Protein AF-A2EI22-F1 (afdb_monomer)

Sequence (180 aa):
MNTSYHYEIKYCPAYNIQDPEETGIINFTTASNTSSTEDGGICNFGNFNFTKCNYLNNEYTGSDNAMILCYSFCTYSNCSFIGNKVNHLFYEKPKAIDNCYFKNNNVTVRTVHHGYSGIFESGDSLDSFISHYTTDKCSATYFYKKKVSEKKLKMKDVKNIVHNVFKTSFVVSVNISSSK

Organism: Trichomonas vaginalis (strain ATCC PRA-98 / G3) (NCBI:txid412133)

Nearest PDB structures (foldseek):
  4z03-assembly1_A  TM=4.187E-01  e=4.223E+00  Caldicellulosiruptor bescii DSM 6725
  4yza-assembly2_B  TM=2.144E-01  e=1.207E+00  Caldicellulosiruptor bescii DSM 6725
  1kq5-assembly1_A  TM=1.922E-01  e=7.114E+00  Saccharomyces cerevisiae

pLDDT: mean 76.79, std 18.52, range [36.72, 96.06]

Radius of gyration: 19.59 Å; Cα contacts (8 Å, |Δi|>4): 389; chains: 1; bounding box: 35×42×60 Å

Structure (mmCIF, N/CA/C/O backbone):
data_AF-A2EI22-F1
#
_entry.id   AF-A2EI22-F1
#
loop_
_atom_site.group_PDB
_atom_site.id
_atom_site.type_symbol
_atom_site.label_atom_id
_atom_site.label_alt_id
_atom_site.label_comp_id
_atom_site.label_asym_id
_atom_site.label_entity_id
_atom_site.label_seq_id
_atom_site.pdbx_PDB_ins_code
_atom_site.Cartn_x
_atom_site.Cartn_y
_atom_site.Cartn_z
_atom_site.occupancy
_atom_site.B_iso_or_equiv
_atom_site.auth_seq_id
_atom_site.auth_comp_id
_atom_site.auth_asym_id
_atom_site.auth_atom_id
_atom_site.pdbx_PDB_model_num
ATOM 1 N N . MET A 1 1 ? -1.349 -3.431 10.035 1.00 65.94 1 MET A N 1
ATOM 2 C CA . MET A 1 1 ? -0.151 -2.630 10.335 1.00 65.94 1 MET A CA 1
ATOM 3 C C . MET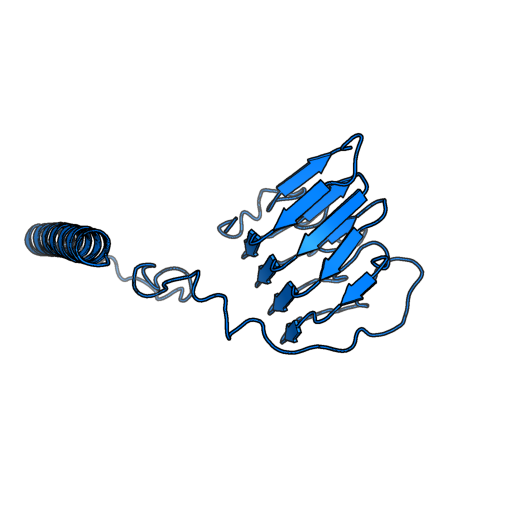 A 1 1 ? -0.522 -1.156 10.411 1.00 65.94 1 MET A C 1
ATOM 5 O O . MET A 1 1 ? -0.747 -0.512 9.397 1.00 65.94 1 MET A O 1
ATOM 9 N N . ASN A 1 2 ? -0.661 -0.650 11.637 1.00 64.44 2 ASN A N 1
ATOM 10 C CA . ASN A 1 2 ? -0.767 0.782 11.901 1.00 64.44 2 ASN A CA 1
ATOM 11 C C . ASN A 1 2 ? 0.621 1.254 12.327 1.00 64.44 2 ASN A C 1
ATOM 13 O O . ASN A 1 2 ? 1.121 0.802 13.356 1.00 64.44 2 ASN A O 1
ATOM 17 N N . THR A 1 3 ? 1.248 2.091 11.514 1.00 60.50 3 THR A N 1
ATOM 18 C CA . THR A 1 3 ? 2.563 2.666 11.801 1.00 60.50 3 THR A CA 1
ATOM 19 C C . THR A 1 3 ? 2.311 4.069 12.325 1.00 60.50 3 THR A C 1
ATOM 21 O O . THR A 1 3 ? 1.534 4.790 11.723 1.00 60.50 3 THR A O 1
ATOM 24 N N . SER A 1 4 ? 2.878 4.497 13.444 1.00 70.38 4 SER A N 1
ATOM 25 C CA . SER A 1 4 ? 2.570 5.825 13.992 1.00 70.38 4 SER A CA 1
ATOM 26 C C . SER A 1 4 ? 3.328 6.936 13.246 1.00 70.38 4 SER A C 1
ATOM 28 O O . SER A 1 4 ? 4.160 7.571 13.869 1.00 70.38 4 SER A O 1
ATOM 30 N N . TYR A 1 5 ? 3.105 7.165 11.942 1.00 76.19 5 TYR A N 1
ATOM 31 C CA . TYR A 1 5 ? 3.862 8.110 11.091 1.00 76.19 5 TYR A CA 1
ATOM 32 C C . TYR A 1 5 ? 5.346 8.237 11.479 1.00 76.19 5 TYR A C 1
ATOM 34 O O . TYR A 1 5 ? 5.790 9.272 11.983 1.00 76.19 5 TYR A O 1
ATOM 42 N N . HIS A 1 6 ? 6.110 7.165 11.294 1.00 77.81 6 HIS A N 1
ATOM 43 C CA . HIS A 1 6 ? 7.545 7.161 11.575 1.00 77.81 6 HIS A CA 1
ATOM 44 C C . HIS A 1 6 ? 8.288 7.842 10.417 1.00 77.81 6 HIS A C 1
ATOM 46 O O . HIS A 1 6 ? 8.758 7.172 9.502 1.00 77.81 6 HIS A O 1
ATOM 52 N N . TYR A 1 7 ? 8.362 9.176 10.434 1.00 83.00 7 TYR A N 1
ATOM 53 C CA . TYR A 1 7 ? 8.980 9.975 9.362 1.00 83.00 7 TYR A CA 1
ATOM 54 C C . TYR A 1 7 ? 10.478 9.697 9.170 1.00 83.00 7 TYR A C 1
ATOM 56 O O . TYR A 1 7 ? 11.048 10.058 8.145 1.00 83.00 7 TYR A O 1
ATOM 64 N N . GLU A 1 8 ? 11.122 9.066 10.148 1.00 85.25 8 GLU A N 1
ATOM 65 C CA . GLU A 1 8 ? 12.495 8.585 10.065 1.00 85.25 8 GLU A CA 1
ATOM 66 C C . GLU A 1 8 ? 12.657 7.336 9.181 1.00 85.25 8 GLU A C 1
ATOM 68 O O . GLU A 1 8 ? 13.757 7.086 8.684 1.00 85.25 8 GLU A O 1
ATOM 73 N N . ILE A 1 9 ? 11.589 6.556 8.961 1.00 84.75 9 ILE A N 1
ATOM 74 C CA . ILE A 1 9 ? 11.631 5.369 8.102 1.00 84.75 9 ILE A CA 1
ATOM 75 C C . ILE A 1 9 ? 11.416 5.800 6.657 1.00 84.75 9 ILE A C 1
ATOM 77 O O . ILE A 1 9 ? 10.331 6.200 6.244 1.00 84.75 9 ILE A O 1
ATOM 81 N N . LYS A 1 10 ? 12.477 5.684 5.866 1.00 90.50 10 LYS A N 1
ATOM 82 C CA . LYS A 1 10 ? 12.480 6.184 4.492 1.00 90.50 10 LYS A CA 1
ATOM 83 C C . LYS A 1 10 ? 11.953 5.201 3.450 1.00 90.50 10 LYS A C 1
ATOM 85 O O . LYS A 1 10 ? 11.528 5.650 2.387 1.00 90.50 10 LYS A O 1
ATOM 90 N N . TYR A 1 11 ? 11.979 3.902 3.759 1.00 89.94 11 TYR A N 1
ATOM 91 C CA . TYR A 1 11 ? 11.664 2.822 2.824 1.00 89.94 11 TYR A CA 1
ATOM 92 C C . TYR A 1 11 ? 10.595 1.892 3.397 1.00 89.94 11 TYR A C 1
ATOM 94 O O . TYR A 1 11 ? 10.771 1.361 4.494 1.00 89.94 11 TYR A O 1
ATOM 102 N N . CYS A 1 12 ? 9.510 1.681 2.648 1.00 90.69 12 CYS A N 1
ATOM 103 C CA . CYS A 1 12 ? 8.486 0.662 2.906 1.00 90.69 12 CYS A CA 1
ATOM 104 C C . CYS A 1 12 ? 8.013 0.575 4.382 1.00 90.69 12 CYS A C 1
ATOM 106 O O . CYS A 1 12 ? 7.940 -0.528 4.932 1.00 90.69 12 CYS A O 1
ATOM 108 N N . PRO A 1 13 ? 7.702 1.703 5.059 1.00 90.25 13 PRO A N 1
ATOM 109 C CA . PRO A 1 13 ? 7.388 1.754 6.492 1.00 90.25 13 PRO A CA 1
ATOM 110 C C . PRO A 1 13 ? 6.226 0.857 6.929 1.00 90.25 13 PRO A C 1
ATOM 112 O O . PRO A 1 13 ? 6.184 0.469 8.094 1.00 90.25 13 PRO A O 1
ATOM 115 N N . ALA A 1 14 ? 5.277 0.539 6.041 1.00 90.56 14 ALA A N 1
ATOM 116 C CA . ALA A 1 14 ? 4.188 -0.380 6.355 1.00 90.56 14 ALA A CA 1
ATOM 117 C C . ALA A 1 14 ? 4.677 -1.828 6.349 1.00 90.56 14 ALA A C 1
ATOM 119 O O . ALA A 1 14 ? 4.539 -2.529 7.348 1.00 90.56 14 ALA A O 1
ATOM 120 N N . TYR A 1 15 ? 5.188 -2.270 5.198 1.00 90.44 15 TYR A N 1
ATOM 121 C CA . TYR A 1 15 ? 5.753 -3.592 4.974 1.00 90.44 15 TYR A CA 1
ATOM 122 C C . TYR A 1 15 ? 6.492 -3.661 3.639 1.00 90.44 15 TYR A C 1
ATOM 124 O O . TYR A 1 15 ? 6.196 -2.922 2.695 1.00 90.44 15 TYR A O 1
ATOM 132 N N . ASN A 1 16 ? 7.405 -4.626 3.572 1.00 91.12 16 ASN A N 1
ATOM 133 C CA . ASN A 1 16 ? 8.085 -5.063 2.366 1.00 91.12 16 ASN A CA 1
ATOM 134 C C . ASN A 1 16 ? 7.963 -6.590 2.266 1.00 91.12 16 ASN A C 1
ATOM 136 O O . ASN A 1 16 ? 8.286 -7.286 3.231 1.00 91.12 16 ASN A O 1
ATOM 140 N N . ILE A 1 17 ? 7.483 -7.100 1.132 1.00 88.69 17 ILE A N 1
ATOM 141 C CA . ILE A 1 17 ? 7.456 -8.536 0.838 1.00 88.69 17 ILE A CA 1
ATOM 142 C C . ILE A 1 17 ? 8.251 -8.763 -0.443 1.00 88.69 17 ILE A C 1
ATOM 144 O O . ILE A 1 17 ? 7.936 -8.177 -1.481 1.00 88.69 17 ILE A O 1
ATOM 148 N N . GLN A 1 18 ? 9.277 -9.607 -0.344 1.00 85.38 18 GLN A N 1
ATOM 149 C CA . GLN A 1 18 ? 10.211 -9.885 -1.429 1.00 85.38 18 GLN A CA 1
ATOM 150 C C . GLN A 1 18 ? 10.029 -11.295 -1.994 1.00 85.38 18 GLN A C 1
ATOM 152 O O . GLN A 1 18 ? 10.037 -12.269 -1.245 1.00 85.38 18 GLN A O 1
ATOM 157 N N . ASP A 1 19 ? 9.874 -11.346 -3.315 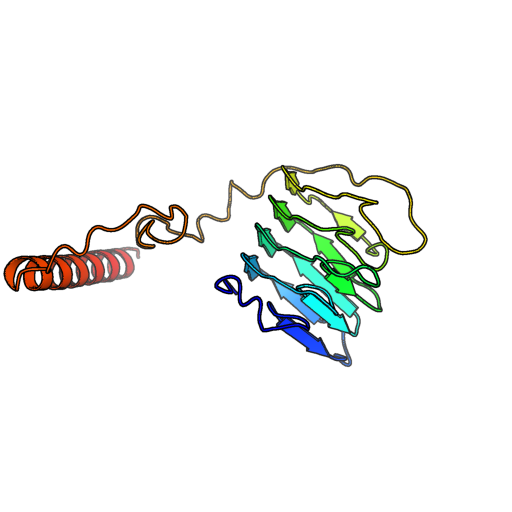1.00 82.50 19 ASP A N 1
ATOM 158 C CA . ASP A 1 19 ? 10.063 -12.465 -4.239 1.00 82.50 19 ASP A CA 1
ATOM 159 C C . ASP A 1 19 ? 9.507 -13.825 -3.786 1.00 82.50 19 ASP A C 1
ATOM 161 O O . ASP A 1 19 ? 10.264 -14.785 -3.621 1.00 82.50 19 ASP A O 1
ATOM 165 N N . PRO A 1 20 ? 8.178 -13.967 -3.605 1.00 82.81 20 PRO A N 1
ATOM 166 C CA . PRO A 1 20 ? 7.596 -15.289 -3.449 1.00 82.81 20 PRO A CA 1
ATOM 167 C C . PRO A 1 20 ? 7.779 -16.096 -4.747 1.00 82.81 20 PRO A C 1
ATOM 169 O O . PRO A 1 20 ? 7.552 -15.586 -5.845 1.00 82.81 20 PRO A O 1
ATOM 172 N N . GLU A 1 21 ? 8.152 -17.374 -4.623 1.00 86.44 21 GLU A N 1
ATOM 173 C CA . GLU A 1 21 ? 8.243 -18.298 -5.770 1.00 86.44 21 GLU A CA 1
ATOM 174 C C . GLU A 1 21 ? 6.873 -18.515 -6.442 1.00 86.44 21 GLU A C 1
ATOM 176 O O . GLU A 1 21 ? 6.781 -18.759 -7.645 1.00 86.44 21 GLU A O 1
ATOM 181 N N . GLU A 1 22 ? 5.797 -18.378 -5.663 1.00 88.44 22 GLU A N 1
ATOM 182 C CA . GLU A 1 22 ? 4.407 -18.504 -6.097 1.00 88.44 22 GLU A CA 1
ATOM 183 C C . GLU A 1 22 ? 3.635 -17.181 -5.943 1.00 88.44 22 GLU A C 1
ATOM 185 O O . GLU A 1 22 ? 4.151 -16.169 -5.475 1.00 88.44 22 GLU A O 1
ATOM 190 N N . THR A 1 23 ? 2.357 -17.164 -6.336 1.00 90.25 23 THR A N 1
ATOM 191 C CA . THR A 1 23 ? 1.511 -15.978 -6.125 1.00 90.25 23 THR A CA 1
ATOM 192 C C . THR A 1 23 ? 1.136 -15.846 -4.650 1.00 90.25 23 THR A C 1
ATOM 194 O O . THR A 1 23 ? 0.425 -16.690 -4.105 1.00 90.25 23 THR A O 1
ATOM 197 N N . GLY A 1 24 ? 1.554 -14.754 -4.013 1.00 89.12 24 GLY A N 1
ATOM 198 C CA . GLY A 1 24 ? 1.175 -14.440 -2.640 1.00 89.12 24 GLY A CA 1
ATOM 199 C C . GLY A 1 24 ? -0.275 -13.960 -2.535 1.00 89.12 24 GLY A C 1
ATOM 200 O O . GLY A 1 24 ? -0.780 -13.247 -3.404 1.00 89.12 24 GLY A O 1
ATOM 201 N N . ILE A 1 25 ? -0.954 -14.306 -1.441 1.00 89.94 25 ILE A N 1
ATOM 202 C CA . ILE A 1 25 ? -2.298 -13.802 -1.130 1.00 89.94 25 ILE A CA 1
ATOM 203 C C . ILE A 1 25 ? -2.227 -12.999 0.161 1.00 89.94 25 ILE A C 1
ATOM 205 O O . ILE A 1 25 ? -1.873 -13.532 1.212 1.00 89.94 25 ILE A O 1
ATOM 209 N N . ILE A 1 26 ? -2.615 -11.727 0.093 1.00 88.62 26 ILE A N 1
ATOM 210 C CA . ILE A 1 26 ? -2.744 -10.868 1.269 1.00 88.62 26 ILE A CA 1
ATOM 211 C C . ILE A 1 26 ? -4.218 -10.582 1.485 1.00 88.62 26 ILE A C 1
ATOM 213 O O . ILE A 1 26 ? -4.883 -9.993 0.634 1.00 88.62 26 ILE A O 1
ATOM 217 N N . ASN A 1 27 ? -4.727 -11.006 2.637 1.00 86.56 27 ASN A N 1
ATOM 218 C CA . ASN A 1 27 ? -6.131 -10.871 2.989 1.00 86.56 27 ASN A CA 1
ATOM 219 C C . ASN A 1 27 ? -6.289 -10.138 4.324 1.00 86.56 27 ASN A C 1
ATOM 221 O O . ASN A 1 27 ? -5.465 -10.310 5.224 1.00 86.56 27 ASN A O 1
ATOM 225 N N . PHE A 1 28 ? -7.346 -9.336 4.456 1.00 72.06 28 PHE A N 1
ATOM 226 C CA . PHE A 1 28 ? -7.736 -8.668 5.707 1.00 72.06 28 PHE A CA 1
ATOM 227 C C . PHE A 1 28 ? -6.618 -7.855 6.383 1.00 72.06 28 PHE A C 1
ATOM 229 O O . PHE A 1 28 ? -6.507 -7.812 7.610 1.00 72.06 28 PHE A O 1
ATOM 236 N N . THR A 1 29 ? -5.771 -7.192 5.594 1.00 76.94 29 THR A N 1
ATOM 237 C CA . THR A 1 29 ? -4.681 -6.363 6.120 1.00 76.94 29 THR A CA 1
ATOM 238 C C . THR A 1 29 ? -4.995 -4.882 5.973 1.00 76.94 29 THR A C 1
ATOM 240 O O . THR A 1 29 ? -5.402 -4.422 4.912 1.00 76.94 29 THR A O 1
ATOM 243 N N . THR A 1 30 ? -4.732 -4.104 7.020 1.00 85.56 30 THR A N 1
ATOM 244 C CA . THR A 1 30 ? -4.730 -2.639 6.931 1.00 85.56 30 THR A CA 1
ATOM 245 C C . THR A 1 30 ? -3.306 -2.104 6.976 1.00 85.56 30 THR A C 1
ATOM 247 O O . THR A 1 30 ? -2.562 -2.472 7.881 1.00 85.56 30 THR A O 1
ATOM 250 N N . ALA A 1 31 ? -2.936 -1.218 6.059 1.00 88.56 31 ALA A N 1
ATOM 251 C CA . ALA A 1 31 ? -1.757 -0.364 6.135 1.00 88.56 31 ALA A CA 1
ATOM 252 C C . ALA A 1 31 ? -2.216 1.077 6.367 1.00 88.56 31 ALA A C 1
ATOM 254 O O . ALA A 1 31 ? -2.938 1.642 5.539 1.00 88.56 31 ALA A O 1
ATOM 255 N N . SER A 1 32 ? -1.852 1.652 7.510 1.00 89.25 32 SER A N 1
ATOM 256 C CA . SER A 1 32 ? -2.321 2.986 7.870 1.00 89.25 32 SER A CA 1
ATOM 257 C C . SER A 1 32 ? -1.281 3.853 8.549 1.00 89.25 32 SER A C 1
ATOM 259 O O . SER A 1 32 ? -0.465 3.344 9.320 1.00 89.25 32 SER A O 1
ATOM 261 N N . ASN A 1 33 ? -1.439 5.166 8.363 1.00 87.50 33 ASN A N 1
ATOM 262 C CA . ASN A 1 33 ? -0.639 6.217 8.990 1.00 87.50 33 ASN A CA 1
ATOM 263 C C . ASN A 1 33 ? 0.866 6.076 8.699 1.00 87.50 33 ASN A C 1
ATOM 265 O O . ASN A 1 33 ? 1.710 6.351 9.547 1.00 87.50 33 ASN A O 1
ATOM 269 N N . THR A 1 34 ? 1.229 5.607 7.508 1.00 90.12 34 THR A N 1
ATOM 270 C CA . THR A 1 34 ? 2.639 5.475 7.124 1.00 90.12 34 THR A CA 1
ATOM 271 C C . THR A 1 34 ? 3.165 6.789 6.569 1.00 90.12 34 THR A C 1
ATOM 273 O O . THR A 1 34 ? 2.412 7.516 5.929 1.00 90.12 34 THR A O 1
ATOM 276 N N . SER A 1 35 ? 4.451 7.082 6.745 1.00 91.31 35 SER A N 1
ATOM 277 C CA . SER A 1 35 ? 5.134 8.196 6.078 1.00 91.31 35 SER A CA 1
ATOM 278 C C . SER A 1 35 ? 6.455 7.712 5.495 1.00 91.31 35 SER A C 1
ATOM 280 O O . SER A 1 35 ? 7.169 6.955 6.141 1.00 91.31 35 SER A O 1
ATOM 282 N N . SER A 1 36 ? 6.754 8.109 4.260 1.00 91.19 36 SER A N 1
ATOM 283 C CA . SER A 1 36 ? 7.975 7.703 3.555 1.00 91.19 36 SER A CA 1
ATOM 284 C C . SER A 1 36 ? 8.423 8.768 2.556 1.00 91.19 36 SER A C 1
ATOM 286 O O . SER A 1 36 ? 7.602 9.539 2.046 1.00 91.19 36 SER A O 1
ATOM 288 N N . THR A 1 37 ? 9.731 8.836 2.306 1.00 90.56 37 THR A N 1
ATOM 289 C CA . THR A 1 37 ? 10.348 9.900 1.497 1.00 90.56 37 THR A CA 1
ATOM 290 C C . THR A 1 37 ? 11.163 9.391 0.316 1.00 90.56 37 THR A C 1
ATOM 292 O O . THR A 1 37 ? 11.407 10.174 -0.594 1.00 90.56 37 THR A O 1
ATOM 295 N N . GLU A 1 38 ? 11.610 8.132 0.321 1.00 88.44 38 GLU A N 1
ATOM 296 C CA . GLU A 1 38 ? 12.454 7.579 -0.747 1.00 88.44 38 GLU A CA 1
ATOM 297 C C . GLU A 1 38 ? 11.676 6.507 -1.521 1.00 88.44 38 GLU A C 1
ATOM 299 O O . GLU A 1 38 ? 11.158 6.789 -2.609 1.00 88.44 38 GLU A O 1
ATOM 304 N N . ASP A 1 39 ? 11.453 5.342 -0.911 1.00 84.88 39 ASP A N 1
ATOM 305 C CA . ASP A 1 39 ? 10.492 4.363 -1.428 1.00 84.88 39 ASP A CA 1
ATOM 306 C C . ASP A 1 39 ? 9.095 4.629 -0.870 1.00 84.88 39 ASP A C 1
ATOM 308 O O . ASP A 1 39 ? 8.903 5.407 0.060 1.00 84.88 39 ASP A O 1
ATOM 312 N N . GLY A 1 40 ? 8.098 3.990 -1.464 1.00 86.81 40 GLY A N 1
ATOM 313 C CA . GLY A 1 40 ? 6.710 4.092 -1.044 1.00 86.81 40 GLY A CA 1
ATOM 314 C C . GLY A 1 40 ? 6.461 3.556 0.355 1.00 86.81 40 GLY A C 1
ATOM 315 O O . GLY A 1 40 ? 7.306 2.913 0.975 1.00 86.81 40 GLY A O 1
ATOM 316 N N . GLY A 1 41 ? 5.231 3.761 0.824 1.00 88.81 41 GLY A N 1
ATOM 317 C CA . GLY A 1 41 ? 4.750 3.221 2.092 1.00 88.81 41 GLY A CA 1
ATOM 318 C C . GLY A 1 41 ? 4.785 1.691 2.138 1.00 88.81 41 GLY A C 1
ATOM 319 O O . GLY A 1 41 ? 4.953 1.106 3.208 1.00 88.81 41 GLY A O 1
ATOM 320 N N . ILE A 1 42 ? 4.611 1.050 0.980 1.00 93.38 42 ILE A N 1
ATOM 321 C CA . ILE A 1 42 ? 4.403 -0.389 0.811 1.00 93.38 42 ILE A CA 1
ATOM 322 C C . ILE A 1 42 ? 5.204 -0.881 -0.391 1.00 93.38 42 ILE A C 1
ATOM 324 O O . ILE A 1 42 ? 5.104 -0.293 -1.469 1.00 93.38 42 ILE A O 1
ATOM 328 N N . CYS A 1 43 ? 5.912 -1.997 -0.229 1.00 93.38 43 CYS A N 1
ATOM 329 C CA . CYS A 1 43 ? 6.720 -2.586 -1.293 1.00 93.38 43 CYS A CA 1
ATOM 330 C C . CYS A 1 43 ? 6.404 -4.072 -1.476 1.00 93.38 43 CYS A C 1
ATOM 332 O O . CYS A 1 43 ? 6.422 -4.846 -0.520 1.00 93.38 43 CYS A O 1
ATOM 334 N N . ASN A 1 44 ? 6.096 -4.455 -2.713 1.00 92.81 44 ASN A N 1
ATOM 335 C CA . ASN A 1 44 ? 5.763 -5.816 -3.110 1.00 92.81 44 ASN A CA 1
ATOM 336 C C . ASN A 1 44 ? 6.590 -6.195 -4.337 1.00 92.81 44 ASN A C 1
ATOM 338 O O . ASN A 1 44 ? 6.391 -5.650 -5.426 1.00 92.81 44 ASN A O 1
ATOM 342 N N . PHE A 1 45 ? 7.509 -7.135 -4.166 1.00 91.12 45 PHE A N 1
ATOM 343 C CA . PHE A 1 45 ? 8.321 -7.672 -5.251 1.00 91.12 45 PHE A CA 1
ATOM 344 C C . PHE A 1 45 ? 7.826 -9.090 -5.535 1.00 91.12 45 PHE A C 1
ATOM 346 O O . PHE A 1 45 ? 7.856 -9.934 -4.647 1.00 91.12 45 PHE A O 1
ATOM 353 N N . GLY A 1 46 ? 7.248 -9.310 -6.718 1.00 89.88 46 GLY A N 1
ATOM 354 C CA . GLY A 1 46 ? 6.574 -10.556 -7.096 1.00 89.88 46 GLY A CA 1
ATOM 355 C C . GLY A 1 46 ? 5.057 -10.432 -7.279 1.00 89.88 46 GLY A C 1
ATOM 356 O O . GLY A 1 46 ? 4.486 -9.339 -7.292 1.00 89.88 46 GLY A O 1
ATOM 357 N N . ASN A 1 47 ? 4.397 -11.572 -7.487 1.00 92.44 47 ASN A N 1
ATOM 358 C CA . ASN A 1 47 ? 2.982 -11.614 -7.855 1.00 92.44 47 ASN A CA 1
ATOM 359 C C . ASN A 1 47 ? 2.089 -11.713 -6.618 1.00 92.44 47 ASN A C 1
ATOM 361 O O . ASN A 1 47 ? 2.240 -12.640 -5.823 1.00 92.44 47 ASN A O 1
ATOM 365 N N . PHE A 1 48 ? 1.124 -10.800 -6.484 1.00 93.56 48 PHE A N 1
ATOM 366 C CA . PHE A 1 48 ? 0.271 -10.722 -5.300 1.00 93.56 48 PHE A CA 1
ATOM 367 C C . PHE A 1 48 ? -1.197 -10.451 -5.615 1.00 93.56 48 PHE A C 1
ATOM 369 O O . PHE A 1 48 ? -1.544 -9.584 -6.421 1.00 93.56 48 PHE A O 1
ATOM 376 N N . ASN A 1 49 ? -2.064 -11.137 -4.874 1.00 94.75 49 ASN A N 1
ATOM 377 C CA . ASN A 1 49 ? -3.496 -10.883 -4.835 1.00 94.75 49 ASN A CA 1
ATOM 378 C C . ASN A 1 49 ? -3.868 -10.275 -3.480 1.00 94.75 49 ASN A C 1
ATOM 380 O O . ASN A 1 49 ? -3.812 -10.948 -2.448 1.00 94.75 49 ASN A O 1
ATOM 384 N N . PHE A 1 50 ? -4.261 -9.003 -3.485 1.00 93.56 50 PHE A N 1
ATOM 385 C CA . PHE A 1 50 ? -4.727 -8.291 -2.301 1.00 93.56 50 PHE A CA 1
ATOM 386 C C . PHE A 1 50 ? -6.246 -8.325 -2.258 1.00 93.56 50 PHE A C 1
ATOM 388 O O . PHE A 1 50 ? -6.913 -7.816 -3.158 1.00 93.56 50 PHE A O 1
ATOM 395 N N . THR A 1 51 ? -6.800 -8.881 -1.188 1.00 91.62 51 THR A N 1
ATOM 396 C CA . THR A 1 51 ? -8.244 -8.962 -0.989 1.00 91.62 51 THR A CA 1
ATOM 397 C C . THR A 1 51 ? -8.639 -8.397 0.368 1.00 91.62 51 THR A C 1
ATOM 399 O O . THR A 1 51 ? -8.013 -8.712 1.375 1.00 91.62 51 THR A O 1
ATOM 402 N N . LYS A 1 52 ? -9.696 -7.579 0.433 1.00 88.06 52 LYS A N 1
ATOM 403 C CA . LYS A 1 52 ? -10.218 -7.059 1.718 1.00 88.06 52 LYS A CA 1
ATOM 404 C C . LYS A 1 52 ? -9.175 -6.263 2.513 1.00 88.06 52 LYS A C 1
ATOM 406 O O . LYS A 1 52 ? -9.153 -6.307 3.743 1.00 88.06 52 LYS A O 1
ATOM 411 N N . CYS A 1 53 ? -8.296 -5.548 1.809 1.00 88.19 53 CYS A N 1
ATOM 412 C CA . CYS A 1 53 ? -7.232 -4.745 2.407 1.00 88.19 53 CYS A CA 1
ATOM 413 C C . CYS A 1 53 ? -7.615 -3.265 2.492 1.00 88.19 53 CYS A C 1
ATOM 415 O O . CYS A 1 53 ? -8.345 -2.752 1.648 1.00 88.19 53 CYS A O 1
ATOM 417 N N . ASN A 1 54 ? -7.080 -2.555 3.484 1.00 88.06 54 ASN A N 1
ATOM 418 C CA . ASN A 1 54 ? -7.317 -1.123 3.664 1.00 88.06 54 ASN A CA 1
ATOM 419 C C . ASN A 1 54 ? -6.000 -0.343 3.661 1.00 88.06 54 ASN A C 1
ATOM 421 O O . ASN A 1 54 ? -5.060 -0.701 4.361 1.00 88.06 54 ASN A O 1
ATOM 425 N N . TYR A 1 55 ? -5.955 0.756 2.922 1.00 91.12 55 TYR A N 1
ATOM 426 C CA . TYR A 1 55 ? -4.815 1.659 2.806 1.00 91.12 55 TYR A CA 1
ATOM 427 C C . TYR A 1 55 ? -5.272 3.051 3.241 1.00 91.12 55 TYR A C 1
ATOM 429 O O . TYR A 1 55 ? -5.934 3.758 2.475 1.00 91.12 55 TYR A O 1
ATOM 437 N N . LEU A 1 56 ? -4.998 3.400 4.501 1.00 90.38 56 LEU A N 1
ATOM 438 C CA . LEU A 1 56 ? -5.634 4.525 5.190 1.00 90.38 56 LEU A CA 1
ATOM 439 C C . LEU A 1 56 ? -4.625 5.596 5.615 1.00 90.38 56 LEU A C 1
ATOM 441 O O . LEU A 1 56 ? -3.739 5.331 6.422 1.00 90.38 56 LEU A O 1
ATOM 445 N N . ASN A 1 57 ? -4.826 6.835 5.173 1.00 91.25 57 ASN A N 1
ATOM 446 C CA . ASN A 1 57 ? -4.056 8.001 5.620 1.00 91.25 57 ASN A CA 1
ATOM 447 C C . ASN A 1 57 ? -2.533 7.843 5.463 1.00 91.25 57 ASN A C 1
ATOM 449 O O . ASN A 1 57 ? -1.768 8.316 6.299 1.00 91.25 57 ASN A O 1
ATOM 453 N N . ASN A 1 58 ? -2.067 7.156 4.426 1.00 92.62 58 ASN A N 1
ATOM 454 C CA . ASN A 1 58 ? -0.636 7.016 4.182 1.00 92.62 58 ASN A CA 1
ATOM 455 C C . ASN A 1 58 ? -0.092 8.245 3.446 1.00 92.62 58 ASN A C 1
ATOM 457 O O . ASN A 1 58 ? -0.791 8.861 2.639 1.00 92.62 58 ASN A O 1
ATOM 461 N N . GLU A 1 59 ? 1.159 8.592 3.723 1.00 94.12 59 GLU A N 1
ATOM 462 C CA . GLU A 1 59 ? 1.870 9.722 3.141 1.00 94.12 59 GLU A CA 1
ATOM 463 C C . GLU A 1 59 ? 3.140 9.246 2.424 1.00 94.12 59 GLU A C 1
ATOM 465 O O . GLU A 1 59 ? 3.936 8.465 2.955 1.00 94.12 59 GLU A O 1
ATOM 470 N N . TYR A 1 60 ? 3.327 9.734 1.202 1.00 92.50 60 TYR A N 1
ATOM 471 C CA . TYR A 1 60 ? 4.558 9.568 0.435 1.00 92.50 60 TYR A CA 1
ATOM 472 C C . TYR A 1 60 ? 4.912 10.910 -0.191 1.00 92.50 60 TYR A C 1
ATOM 474 O O . TYR A 1 60 ? 4.150 11.434 -1.007 1.00 92.50 60 TYR A O 1
ATOM 482 N N . THR A 1 61 ? 6.049 11.471 0.216 1.00 87.44 61 THR A N 1
ATOM 483 C CA . THR A 1 61 ? 6.506 12.796 -0.234 1.00 87.44 61 THR A CA 1
ATOM 484 C C . THR A 1 61 ? 7.704 12.730 -1.179 1.00 87.44 61 THR A C 1
ATOM 486 O O . THR A 1 61 ? 8.218 13.779 -1.562 1.00 87.44 61 THR A O 1
ATOM 489 N N . GLY A 1 62 ? 8.172 11.531 -1.536 1.00 84.94 62 GLY A N 1
ATOM 490 C CA . GLY A 1 62 ? 9.222 11.356 -2.541 1.00 84.94 62 GLY A CA 1
ATOM 491 C C . GLY A 1 62 ? 8.721 11.619 -3.965 1.00 84.94 62 GLY A C 1
ATOM 492 O O . GLY A 1 62 ? 7.515 11.628 -4.224 1.00 84.94 62 GLY A O 1
ATOM 493 N N . SER A 1 63 ? 9.644 11.865 -4.894 1.00 80.75 63 SER A N 1
ATOM 494 C CA . SER A 1 63 ? 9.333 12.189 -6.297 1.00 80.75 63 SER A CA 1
ATOM 495 C C . SER A 1 63 ? 9.403 11.003 -7.252 1.00 80.75 63 SER A C 1
ATOM 497 O O . SER A 1 63 ? 8.768 11.050 -8.301 1.00 80.75 63 SER A O 1
ATOM 499 N N . ASP A 1 64 ? 10.166 9.968 -6.904 1.00 83.44 64 ASP A N 1
ATOM 500 C CA . ASP A 1 64 ? 10.639 8.994 -7.896 1.00 83.44 64 ASP A CA 1
ATOM 501 C C . ASP A 1 64 ? 9.762 7.735 -7.961 1.00 83.44 64 ASP A C 1
ATOM 503 O O . ASP A 1 64 ? 9.766 7.018 -8.963 1.00 83.44 64 ASP A O 1
ATOM 507 N N . ASN A 1 65 ? 8.976 7.478 -6.909 1.00 90.88 65 ASN A N 1
ATOM 508 C CA . ASN A 1 65 ? 8.153 6.281 -6.769 1.00 90.88 65 ASN A CA 1
ATOM 509 C C . ASN A 1 65 ? 6.663 6.616 -6.547 1.00 90.88 65 ASN A C 1
ATOM 511 O O . ASN A 1 65 ? 6.147 7.664 -6.932 1.00 90.88 65 ASN A O 1
ATOM 515 N N . ALA A 1 66 ? 5.934 5.687 -5.933 1.00 93.25 66 ALA A N 1
ATOM 516 C CA . ALA A 1 66 ? 4.536 5.823 -5.551 1.00 93.25 66 ALA A CA 1
ATOM 517 C C . ALA A 1 66 ? 4.327 5.290 -4.134 1.00 93.25 66 ALA A C 1
ATOM 519 O O . ALA A 1 66 ? 5.206 4.643 -3.582 1.00 93.25 66 ALA A O 1
ATOM 520 N N . MET A 1 67 ? 3.141 5.494 -3.560 1.00 94.38 67 MET A N 1
ATOM 521 C CA . MET A 1 67 ? 2.783 4.927 -2.255 1.00 94.38 67 MET A CA 1
ATOM 522 C C . MET A 1 67 ? 2.945 3.406 -2.204 1.00 94.38 67 MET A C 1
ATOM 524 O O . MET A 1 67 ? 3.419 2.871 -1.204 1.00 94.38 67 MET A O 1
ATOM 528 N N . ILE A 1 68 ? 2.512 2.724 -3.265 1.00 94.75 68 ILE A N 1
ATOM 529 C CA . ILE A 1 68 ? 2.603 1.276 -3.405 1.00 94.75 68 ILE A CA 1
ATOM 530 C C . ILE A 1 68 ? 3.541 0.964 -4.559 1.00 94.75 68 ILE A C 1
ATOM 532 O O . ILE A 1 68 ? 3.224 1.229 -5.724 1.00 94.75 68 ILE A O 1
ATOM 536 N N . LEU A 1 69 ? 4.671 0.354 -4.221 1.00 93.44 69 LEU A N 1
ATOM 537 C CA . LEU A 1 69 ? 5.581 -0.232 -5.185 1.00 93.44 69 LEU A CA 1
ATOM 538 C C . LEU A 1 69 ? 5.155 -1.674 -5.403 1.00 93.44 69 LEU A C 1
ATOM 540 O O . LEU A 1 69 ? 5.098 -2.476 -4.470 1.00 93.44 69 LEU A O 1
ATOM 544 N N . CYS A 1 70 ? 4.834 -1.978 -6.652 1.00 90.94 70 CYS A N 1
ATOM 545 C CA . CYS A 1 70 ? 4.662 -3.332 -7.132 1.00 90.94 70 CYS A CA 1
ATOM 546 C C . CYS A 1 70 ? 5.443 -3.448 -8.436 1.00 90.94 70 CYS A C 1
ATOM 548 O O . CYS A 1 70 ? 5.070 -2.805 -9.412 1.00 90.94 70 CYS A O 1
ATOM 550 N N . TYR A 1 71 ? 6.534 -4.214 -8.424 1.00 83.69 71 TYR A N 1
ATOM 551 C CA . TYR A 1 71 ? 7.430 -4.401 -9.578 1.00 83.69 71 TYR A CA 1
ATOM 552 C C . TYR A 1 71 ? 7.056 -5.631 -10.429 1.00 83.69 71 TYR A C 1
ATOM 554 O O . TYR A 1 71 ? 7.862 -6.163 -11.189 1.00 83.69 71 TYR A O 1
ATOM 562 N N . SER A 1 72 ? 5.848 -6.164 -10.248 1.00 84.81 72 SER A N 1
A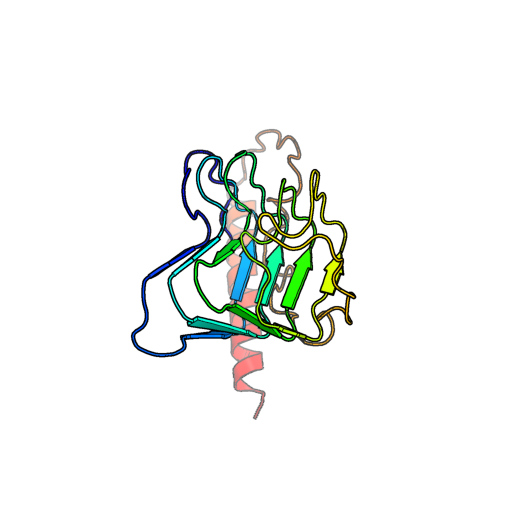TOM 563 C CA . SER A 1 72 ? 5.332 -7.356 -10.933 1.00 84.81 72 SER A CA 1
ATOM 564 C C . SER A 1 72 ? 3.796 -7.299 -10.958 1.00 84.81 72 SER A C 1
ATOM 566 O O . SER A 1 72 ? 3.213 -6.215 -10.976 1.00 84.81 72 SER A O 1
ATOM 568 N N . PHE A 1 73 ? 3.092 -8.437 -10.975 1.00 89.12 73 PHE A N 1
ATOM 569 C CA . PHE A 1 73 ? 1.634 -8.428 -11.056 1.00 89.12 73 PHE A CA 1
ATOM 570 C C . PHE A 1 73 ? 0.972 -8.331 -9.683 1.00 89.12 73 PHE A C 1
ATOM 572 O O . PHE A 1 73 ? 0.853 -9.320 -8.964 1.00 89.12 73 PHE A O 1
ATOM 579 N N . CYS A 1 74 ? 0.433 -7.153 -9.378 1.00 93.69 74 CYS A N 1
ATOM 580 C CA . CYS A 1 74 ? -0.495 -6.970 -8.267 1.00 93.69 74 CYS A CA 1
ATOM 581 C C . CYS A 1 74 ? -1.944 -6.885 -8.757 1.00 93.69 74 CYS A C 1
ATOM 583 O O . CYS A 1 74 ? -2.246 -6.200 -9.741 1.00 93.69 74 CYS A O 1
ATOM 585 N N . THR A 1 75 ? -2.850 -7.548 -8.043 1.00 96.06 75 THR A N 1
ATOM 586 C CA . THR A 1 75 ? -4.301 -7.391 -8.193 1.00 96.06 75 THR A CA 1
ATOM 587 C C . THR A 1 75 ? -4.925 -6.947 -6.877 1.00 96.06 75 THR A C 1
ATOM 589 O O . THR A 1 75 ? -4.478 -7.351 -5.806 1.00 96.06 75 THR A O 1
ATOM 592 N N . TYR A 1 76 ? -5.958 -6.113 -6.949 1.00 95.19 76 TYR A N 1
ATOM 593 C CA . TYR A 1 76 ? -6.682 -5.626 -5.778 1.00 95.19 76 TYR A CA 1
ATOM 594 C C . TYR A 1 76 ? -8.159 -5.945 -5.945 1.00 95.19 76 TYR A C 1
ATOM 596 O O . TYR A 1 76 ? -8.749 -5.578 -6.954 1.00 95.19 76 TYR A O 1
ATOM 604 N N . SER A 1 77 ? -8.753 -6.613 -4.962 1.00 93.00 77 SER A N 1
ATOM 605 C CA . SER A 1 77 ? -10.179 -6.933 -4.954 1.00 93.00 77 SER A CA 1
ATOM 606 C C . SER A 1 77 ? -10.797 -6.581 -3.610 1.00 93.00 77 SER A C 1
ATOM 608 O O . SER A 1 77 ? -10.287 -7.018 -2.578 1.00 93.00 77 SER A O 1
ATOM 610 N N . ASN A 1 78 ? -11.914 -5.859 -3.581 1.00 90.38 78 ASN A N 1
ATOM 611 C CA . ASN A 1 78 ? -12.567 -5.483 -2.324 1.00 90.38 78 ASN A CA 1
ATOM 612 C C . ASN A 1 78 ? -11.603 -4.732 -1.384 1.00 90.38 78 ASN A C 1
ATOM 614 O O . ASN A 1 78 ? -11.521 -5.045 -0.202 1.00 90.38 78 ASN A O 1
ATOM 618 N N . CYS A 1 79 ? -10.808 -3.798 -1.903 1.00 91.12 79 CYS A N 1
ATOM 619 C CA . CYS A 1 79 ? -9.844 -3.030 -1.102 1.00 91.12 79 CYS A CA 1
ATOM 620 C C . CYS A 1 79 ? -10.269 -1.568 -0.968 1.00 91.12 79 CYS A C 1
ATOM 622 O O . CYS A 1 79 ? -10.886 -1.026 -1.878 1.00 91.12 79 CYS A O 1
ATOM 624 N N . SER A 1 80 ? -9.869 -0.904 0.113 1.00 90.25 80 SER A N 1
ATOM 625 C CA . SER A 1 80 ? -10.150 0.519 0.330 1.00 90.25 80 SER A CA 1
ATOM 626 C C . SER A 1 80 ? -8.873 1.348 0.308 1.00 90.25 80 SER A C 1
ATOM 628 O O . SER A 1 80 ? -7.912 1.028 1.001 1.00 90.25 80 SER A O 1
ATOM 630 N N . PHE A 1 81 ? -8.885 2.461 -0.417 1.00 92.25 81 PHE A N 1
ATOM 631 C CA . PHE A 1 81 ? -7.828 3.468 -0.447 1.00 92.25 81 PHE A CA 1
ATOM 632 C C . PHE A 1 81 ? -8.435 4.793 0.006 1.00 92.25 81 PHE A C 1
ATOM 634 O O . PHE A 1 81 ? -9.202 5.414 -0.736 1.00 92.25 81 PHE A O 1
ATOM 641 N N . ILE A 1 82 ? -8.145 5.211 1.238 1.00 90.25 82 ILE A N 1
ATOM 642 C CA . ILE A 1 82 ? -8.830 6.346 1.863 1.00 90.25 82 ILE A CA 1
ATOM 643 C C . ILE A 1 82 ? -7.831 7.316 2.488 1.00 90.25 82 ILE A C 1
ATOM 645 O O . ILE A 1 82 ? -6.976 6.912 3.270 1.00 90.25 82 ILE A O 1
ATOM 649 N N . GLY A 1 83 ? -7.973 8.611 2.201 1.00 89.25 83 GLY A N 1
ATOM 650 C CA . GLY A 1 83 ? -7.242 9.662 2.920 1.00 89.25 83 GLY A CA 1
ATOM 651 C C . GLY A 1 83 ? -5.736 9.722 2.645 1.00 89.25 83 GLY A C 1
ATOM 652 O O . GLY A 1 83 ? -5.024 10.423 3.360 1.00 89.25 83 GLY A O 1
ATOM 653 N N . ASN A 1 84 ? -5.225 8.986 1.654 1.00 92.88 84 ASN A N 1
ATOM 654 C CA . ASN A 1 84 ? -3.791 8.945 1.362 1.00 92.88 84 ASN A CA 1
ATOM 655 C C . ASN A 1 84 ? -3.333 10.263 0.713 1.00 92.88 84 ASN A C 1
ATOM 657 O O . ASN A 1 84 ? -4.039 10.793 -0.145 1.00 92.88 84 ASN A O 1
ATOM 661 N N . LYS A 1 85 ? -2.166 10.791 1.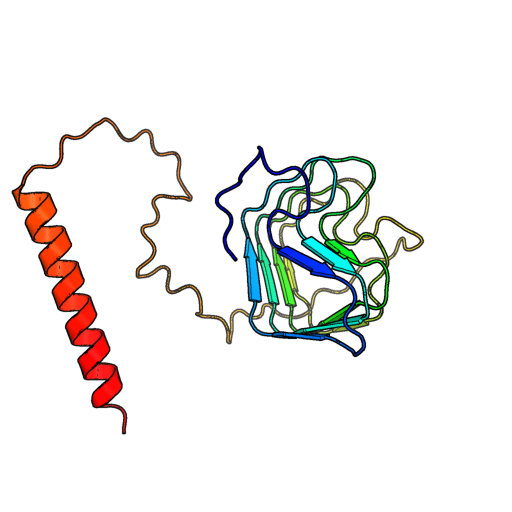101 1.00 94.62 85 LYS A N 1
ATOM 662 C CA . LYS A 1 85 ? -1.574 12.028 0.552 1.00 94.62 85 LYS A CA 1
ATOM 663 C C . LYS A 1 85 ? -0.266 11.702 -0.159 1.00 94.62 85 LYS A C 1
ATOM 665 O O . LYS A 1 85 ? 0.752 11.457 0.485 1.00 94.62 85 LYS A O 1
ATOM 670 N N . VAL A 1 86 ? -0.314 11.611 -1.481 1.00 92.69 86 VAL A N 1
ATOM 671 C CA . VAL A 1 86 ? 0.750 10.971 -2.264 1.00 92.69 86 VAL A CA 1
ATOM 672 C C . VAL A 1 86 ? 0.858 11.614 -3.644 1.00 92.69 86 VAL A C 1
ATOM 674 O O . VAL A 1 86 ? -0.129 12.114 -4.176 1.00 92.69 86 VAL A O 1
ATOM 677 N N . ASN A 1 87 ? 2.034 11.553 -4.267 1.00 90.81 87 ASN A N 1
ATOM 678 C CA . ASN A 1 87 ? 2.171 11.954 -5.674 1.00 90.81 87 ASN A CA 1
ATOM 679 C C . ASN A 1 87 ? 1.477 10.956 -6.612 1.00 90.81 87 ASN A C 1
ATOM 681 O O . ASN A 1 87 ? 0.738 11.343 -7.523 1.00 90.81 87 ASN A O 1
ATOM 685 N N . HIS A 1 88 ? 1.667 9.669 -6.309 1.00 92.44 88 HIS A N 1
ATOM 686 C CA . HIS A 1 88 ? 1.118 8.523 -7.022 1.00 92.44 88 HIS A CA 1
ATOM 687 C C . HIS A 1 88 ? 0.658 7.455 -6.022 1.00 92.44 88 HIS A C 1
ATOM 689 O O . HIS A 1 88 ? 1.336 7.214 -5.022 1.00 92.44 88 HIS A O 1
ATOM 695 N N . LEU A 1 89 ? -0.479 6.799 -6.281 1.00 93.81 89 LEU A N 1
ATOM 696 C CA . LEU A 1 89 ? -0.953 5.679 -5.453 1.00 93.81 89 LEU A CA 1
ATOM 697 C C . LEU A 1 89 ? -0.223 4.382 -5.806 1.00 93.81 89 LEU A C 1
ATOM 699 O O . LEU A 1 89 ? 0.237 3.681 -4.910 1.00 93.81 89 LEU A O 1
ATOM 703 N N . PHE A 1 90 ? -0.081 4.090 -7.098 1.00 94.62 90 PHE A N 1
ATOM 704 C CA . PHE A 1 90 ? 0.579 2.882 -7.590 1.00 94.62 90 PHE A CA 1
ATOM 705 C C . PHE A 1 90 ? 1.771 3.240 -8.467 1.00 94.62 90 PHE A C 1
ATOM 707 O O . PHE A 1 90 ? 1.700 4.187 -9.249 1.00 94.62 90 PHE A O 1
ATOM 714 N N . TYR A 1 91 ? 2.859 2.485 -8.350 1.00 93.38 91 TYR A N 1
ATOM 715 C CA . TYR A 1 91 ? 4.032 2.678 -9.197 1.00 93.38 91 TYR A CA 1
ATOM 716 C C . TYR A 1 91 ? 3.735 2.238 -10.638 1.00 93.38 91 TYR A C 1
ATOM 718 O O . TYR A 1 91 ? 3.805 3.041 -11.567 1.00 93.38 91 TYR A O 1
ATOM 726 N N . GLU A 1 92 ? 3.264 1.004 -10.804 1.00 91.69 92 GLU A N 1
ATOM 727 C CA . GLU A 1 92 ? 2.747 0.471 -12.065 1.00 91.69 92 GLU A CA 1
ATOM 728 C C . GLU A 1 92 ? 1.236 0.262 -12.002 1.00 91.69 92 GLU A C 1
ATOM 730 O O . GLU A 1 92 ? 0.638 0.184 -10.926 1.00 91.69 92 GLU A O 1
ATOM 735 N N . LYS A 1 93 ? 0.594 0.182 -13.172 1.00 92.62 93 LYS A N 1
ATOM 736 C CA . LYS A 1 93 ? -0.840 -0.100 -13.252 1.00 92.62 93 LYS A CA 1
ATOM 737 C C . LYS A 1 93 ? -1.094 -1.506 -12.691 1.00 92.62 93 LYS A C 1
ATOM 739 O O . LYS A 1 93 ? -0.573 -2.463 -13.264 1.00 92.62 93 LYS A O 1
ATOM 744 N N . PRO A 1 94 ? -1.940 -1.670 -11.656 1.00 93.56 94 PRO A N 1
ATOM 745 C CA . PRO A 1 94 ? -2.316 -3.001 -11.205 1.00 93.56 94 PRO A CA 1
ATOM 746 C C . PRO A 1 94 ? -2.964 -3.803 -12.334 1.00 93.56 94 PRO A C 1
ATOM 748 O O . PRO A 1 94 ? -3.708 -3.259 -13.157 1.00 93.56 94 PRO A O 1
ATOM 751 N N . LYS A 1 95 ? -2.711 -5.113 -12.355 1.00 94.31 95 LYS A N 1
ATOM 752 C CA . LYS A 1 95 ? -3.252 -6.020 -13.377 1.00 94.31 95 LYS A CA 1
ATOM 753 C C . LYS A 1 95 ? -4.781 -6.057 -13.339 1.00 94.31 95 LYS A C 1
ATOM 755 O O . LYS A 1 95 ? -5.415 -6.146 -14.387 1.00 94.31 95 LYS A O 1
ATOM 760 N N . ALA A 1 96 ? -5.354 -5.968 -12.140 1.00 93.50 96 ALA A N 1
ATOM 761 C CA . ALA A 1 96 ? -6.787 -5.831 -11.922 1.00 93.50 96 ALA A CA 1
ATOM 762 C C . ALA A 1 96 ? -7.066 -5.010 -10.656 1.00 93.50 96 ALA A C 1
ATOM 764 O O . ALA A 1 96 ? -6.340 -5.117 -9.665 1.00 93.50 96 ALA A O 1
ATOM 765 N N . ILE A 1 97 ? -8.132 -4.213 -10.708 1.00 93.62 97 ILE A N 1
ATOM 766 C CA . ILE A 1 97 ? -8.740 -3.530 -9.566 1.00 93.62 97 ILE A CA 1
ATOM 767 C C . ILE A 1 97 ? -10.234 -3.837 -9.639 1.00 93.62 97 ILE A C 1
ATOM 769 O O . ILE A 1 97 ? -10.884 -3.434 -10.599 1.00 93.62 97 ILE A O 1
ATOM 773 N N . ASP A 1 98 ? -10.750 -4.573 -8.661 1.00 93.12 98 ASP A N 1
ATOM 774 C CA . ASP A 1 98 ? -12.128 -5.062 -8.624 1.00 93.12 98 ASP A CA 1
ATOM 775 C C . ASP A 1 98 ? -12.810 -4.668 -7.310 1.00 93.12 98 ASP A C 1
ATOM 777 O O . ASP A 1 98 ? -12.273 -4.889 -6.225 1.00 93.12 98 ASP A O 1
ATOM 781 N N . ASN A 1 99 ? -13.990 -4.056 -7.398 1.00 90.31 99 ASN A N 1
ATOM 782 C CA . ASN A 1 99 ? -14.755 -3.560 -6.250 1.00 90.31 99 ASN A CA 1
ATOM 783 C C . ASN A 1 99 ? -13.898 -2.817 -5.195 1.00 90.31 99 ASN A C 1
ATOM 785 O O . ASN A 1 99 ? -14.001 -3.061 -3.992 1.00 90.31 99 ASN A O 1
ATOM 789 N N . CYS A 1 100 ? -12.978 -1.957 -5.638 1.00 91.94 100 CYS A N 1
ATOM 790 C CA . CYS A 1 100 ? -12.136 -1.176 -4.736 1.00 91.94 100 CYS A CA 1
ATOM 791 C C . CYS A 1 100 ? -12.725 0.207 -4.487 1.00 91.94 100 CYS A C 1
ATOM 793 O O . CYS A 1 100 ? -13.143 0.890 -5.418 1.00 91.94 100 CYS A O 1
ATOM 795 N N . TYR A 1 101 ? -12.690 0.649 -3.236 1.00 90.62 101 TYR A N 1
ATOM 796 C CA . TYR A 1 101 ? -13.218 1.937 -2.820 1.00 90.62 101 TYR A CA 1
ATOM 797 C C . TYR A 1 101 ? -12.120 2.997 -2.740 1.00 90.62 101 TYR A C 1
ATOM 799 O O . TYR A 1 101 ? -11.107 2.795 -2.069 1.00 90.62 101 TYR A O 1
ATOM 807 N N . PHE A 1 102 ? -12.333 4.155 -3.367 1.00 91.25 102 PHE A N 1
ATOM 808 C CA . PHE A 1 102 ? -11.400 5.282 -3.332 1.00 91.25 102 PHE A CA 1
ATOM 809 C C . PHE A 1 102 ? -12.095 6.523 -2.765 1.00 91.25 102 PHE A C 1
ATOM 811 O O . PHE A 1 102 ? -13.048 7.029 -3.353 1.00 91.25 102 PHE A O 1
ATOM 818 N N . LYS A 1 103 ? -11.612 7.060 -1.636 1.00 87.75 103 LYS A N 1
ATOM 819 C CA . LYS A 1 103 ? -12.226 8.240 -0.997 1.00 87.75 103 LYS A CA 1
ATOM 820 C C . LYS A 1 103 ? -11.196 9.191 -0.404 1.00 87.75 103 LYS A C 1
ATOM 822 O O . LYS A 1 103 ? -10.321 8.775 0.344 1.00 87.75 103 LYS A O 1
ATOM 827 N N . ASN A 1 104 ? -11.343 10.491 -0.657 1.00 89.06 104 ASN A N 1
ATOM 828 C CA . ASN A 1 104 ? -10.532 11.545 -0.028 1.00 89.06 104 ASN A CA 1
ATOM 829 C C . ASN A 1 104 ? -9.007 11.356 -0.176 1.00 89.06 104 ASN A C 1
ATOM 831 O O . ASN A 1 104 ? -8.252 11.804 0.683 1.00 89.06 104 ASN A O 1
ATOM 835 N N . ASN A 1 105 ? -8.535 10.681 -1.228 1.00 89.25 105 ASN A N 1
ATOM 836 C CA . ASN A 1 105 ? -7.103 10.606 -1.509 1.00 89.25 105 ASN A CA 1
ATOM 837 C C . ASN A 1 105 ? -6.655 11.923 -2.146 1.00 89.25 105 ASN A C 1
ATOM 839 O O . ASN A 1 105 ? -7.229 12.357 -3.143 1.00 89.25 105 ASN A O 1
ATOM 843 N N . ASN A 1 106 ? -5.625 12.540 -1.582 1.00 93.00 106 ASN A N 1
ATOM 844 C CA . ASN A 1 106 ? -4.959 13.691 -2.166 1.00 93.00 106 ASN A CA 1
ATOM 845 C C . ASN A 1 106 ? -3.814 13.197 -3.057 1.00 93.00 106 ASN A C 1
ATOM 847 O O . ASN A 1 106 ? -2.677 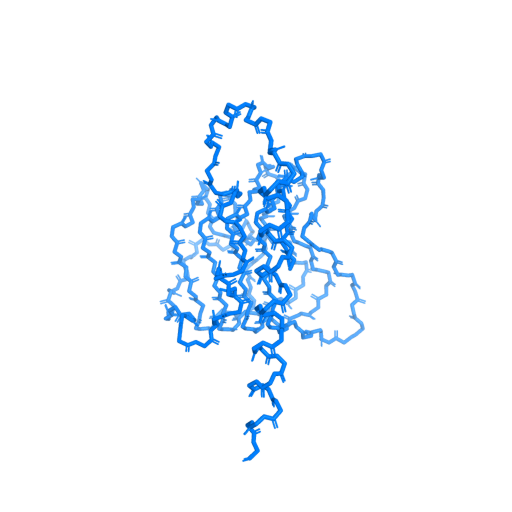13.070 -2.599 1.00 93.00 106 ASN A O 1
ATOM 851 N N . VAL A 1 107 ? -4.151 12.858 -4.303 1.00 85.62 107 VAL A N 1
ATOM 852 C CA . VAL A 1 107 ? -3.186 12.468 -5.337 1.00 85.62 107 VAL A CA 1
ATOM 853 C C . VAL A 1 107 ? -2.813 13.708 -6.143 1.00 85.62 107 VAL A C 1
ATOM 855 O O . VAL A 1 107 ? -3.665 14.263 -6.832 1.00 85.62 107 VAL A O 1
ATOM 858 N N . THR A 1 108 ? -1.563 14.159 -6.049 1.00 81.44 108 THR A N 1
ATOM 859 C CA . THR A 1 108 ? -1.149 15.475 -6.580 1.00 81.44 108 THR A CA 1
ATOM 860 C C . THR A 1 108 ? -0.701 15.454 -8.042 1.00 81.44 108 THR A C 1
ATOM 862 O O . THR A 1 108 ? -0.741 16.501 -8.685 1.00 81.44 108 THR A O 1
ATOM 865 N N . VAL A 1 109 ? -0.289 14.298 -8.583 1.00 81.38 109 VAL A N 1
ATOM 866 C CA . VAL A 1 109 ? 0.212 14.186 -9.968 1.00 81.38 109 VAL A CA 1
ATOM 867 C C . VAL A 1 109 ? -0.680 13.282 -10.821 1.00 81.38 109 VAL A C 1
ATOM 869 O O . VAL A 1 109 ? -1.331 13.752 -11.750 1.00 81.38 109 VAL A O 1
ATOM 872 N N . ARG A 1 110 ? -0.720 11.976 -10.528 1.00 86.44 110 ARG A N 1
ATOM 873 C CA . ARG A 1 110 ? -1.629 11.001 -11.168 1.00 86.44 110 ARG A CA 1
ATOM 874 C C . ARG A 1 110 ? -1.698 9.715 -10.356 1.00 86.44 110 ARG A C 1
ATOM 876 O O . ARG A 1 110 ? -0.745 9.381 -9.664 1.00 86.44 110 ARG A O 1
ATOM 883 N N . THR A 1 111 ? -2.775 8.947 -10.486 1.00 89.38 111 THR A N 1
ATOM 884 C CA . THR A 1 111 ? -2.992 7.721 -9.694 1.00 89.38 111 THR A CA 1
ATOM 885 C C . THR A 1 111 ? -1.911 6.653 -9.889 1.00 89.38 111 THR A C 1
ATOM 887 O O . THR A 1 111 ? -1.526 6.007 -8.915 1.00 89.38 111 THR A O 1
ATOM 890 N N . VAL A 1 112 ? -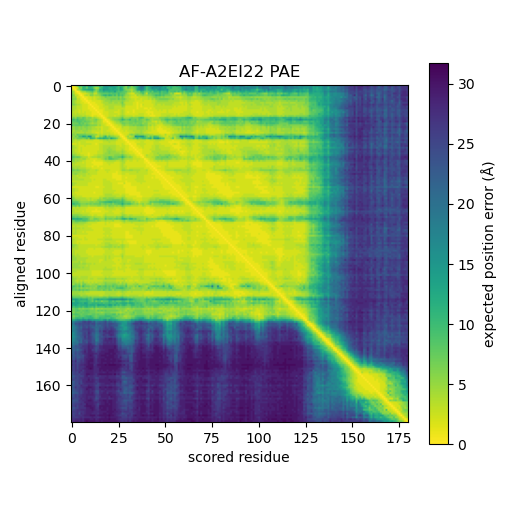1.406 6.481 -11.114 1.00 92.56 112 VAL A N 1
ATOM 891 C CA . VAL A 1 112 ? -0.359 5.504 -11.457 1.00 92.56 112 VAL A CA 1
ATOM 892 C C . VAL A 1 112 ? 0.884 6.228 -11.965 1.00 92.56 112 VAL A C 1
ATOM 894 O O . VAL A 1 112 ? 0.765 7.070 -12.851 1.00 92.56 112 VAL A O 1
ATOM 897 N N . HIS A 1 113 ? 2.068 5.912 -11.440 1.00 89.81 113 HIS A N 1
ATOM 898 C CA . HIS A 1 113 ? 3.307 6.578 -11.836 1.00 89.81 113 HIS A CA 1
ATOM 899 C C . HIS A 1 113 ? 3.740 6.213 -13.262 1.00 89.81 113 HIS A C 1
ATOM 901 O O . HIS A 1 113 ? 4.028 7.127 -14.021 1.00 89.81 113 HIS A O 1
ATOM 907 N N . HIS A 1 114 ? 3.730 4.946 -13.683 1.00 85.00 114 HIS A N 1
ATOM 908 C CA . HIS A 1 114 ? 4.216 4.531 -15.008 1.00 85.00 114 HIS A CA 1
ATOM 909 C C . HIS A 1 114 ? 3.104 4.097 -15.976 1.00 85.00 114 HIS A C 1
ATOM 911 O O . HIS A 1 114 ? 2.275 3.245 -15.669 1.00 85.00 114 HIS A O 1
ATOM 917 N N . GLY A 1 115 ? 3.126 4.651 -17.195 1.00 75.38 115 GLY A N 1
ATOM 918 C CA . GLY A 1 115 ? 2.463 4.073 -18.376 1.00 75.38 115 GLY A CA 1
ATOM 919 C C . GLY A 1 115 ? 0.929 4.103 -18.422 1.00 75.38 115 GLY A C 1
ATOM 920 O O . GLY A 1 115 ? 0.356 3.684 -19.425 1.00 75.38 115 GLY A O 1
ATOM 921 N N . TYR A 1 116 ? 0.247 4.611 -17.390 1.00 84.38 116 TYR A N 1
ATOM 922 C CA . TYR A 1 116 ? -1.216 4.671 -17.340 1.00 84.38 116 TYR A CA 1
ATOM 923 C C . TYR A 1 116 ? -1.718 6.043 -16.883 1.00 84.38 116 TYR A C 1
ATOM 925 O O . TYR A 1 116 ? -1.336 6.544 -15.829 1.00 84.38 116 TYR A O 1
ATOM 933 N N . SER A 1 117 ? -2.598 6.648 -17.683 1.00 81.25 117 SER A N 1
ATOM 934 C CA . SER A 1 117 ? -3.229 7.951 -17.419 1.00 81.25 117 SER A CA 1
ATOM 935 C C . SER A 1 117 ? -4.733 7.857 -17.145 1.00 81.25 117 SER A C 1
ATOM 937 O O . SER A 1 117 ? -5.401 8.884 -17.048 1.00 81.25 117 SER A O 1
ATOM 939 N N . GLY A 1 118 ? -5.283 6.645 -17.041 1.00 81.88 118 GLY A N 1
ATOM 940 C CA . GLY A 1 118 ? -6.700 6.452 -16.755 1.00 81.88 118 GLY A CA 1
ATOM 941 C C . GLY A 1 118 ? -7.042 6.631 -15.276 1.00 81.88 118 GLY A C 1
ATOM 942 O O . GLY A 1 118 ? -6.174 6.697 -14.403 1.00 81.88 118 GLY A O 1
ATOM 943 N N . ILE A 1 119 ? -8.341 6.663 -15.003 1.00 82.75 119 ILE A N 1
ATOM 944 C CA . ILE A 1 119 ? -8.900 6.622 -13.651 1.00 82.75 119 ILE A CA 1
ATOM 945 C C . ILE A 1 119 ? -9.366 5.199 -13.326 1.00 82.75 119 ILE A C 1
ATOM 947 O O . ILE A 1 119 ? -9.501 4.364 -14.222 1.00 82.75 119 ILE A O 1
ATOM 951 N N . PHE A 1 120 ? -9.579 4.919 -12.044 1.00 86.19 120 PHE A N 1
ATOM 952 C CA . PHE A 1 120 ? -10.243 3.701 -11.593 1.00 86.19 120 PHE A CA 1
ATOM 953 C C . PHE A 1 120 ? -11.632 4.074 -11.099 1.00 86.19 120 PHE A C 1
ATOM 955 O O . PHE A 1 120 ? -11.780 5.049 -10.359 1.00 86.19 120 PHE A O 1
ATOM 962 N N . GLU A 1 121 ? -12.638 3.316 -11.521 1.00 87.25 121 GLU A N 1
ATOM 963 C CA . GLU A 1 121 ? -13.973 3.445 -10.956 1.00 87.25 121 GLU A CA 1
ATOM 964 C C . GLU A 1 121 ? -13.934 2.999 -9.495 1.00 87.25 121 GLU A C 1
ATOM 966 O O . GLU A 1 121 ? -13.312 1.991 -9.148 1.00 87.25 121 GLU A O 1
ATOM 971 N N . SER A 1 122 ? -14.561 3.787 -8.626 1.00 86.75 122 SER A N 1
ATOM 972 C CA . SER A 1 122 ? -14.716 3.402 -7.231 1.00 86.75 122 SER A CA 1
ATOM 973 C C . SER A 1 122 ? -15.915 2.472 -7.112 1.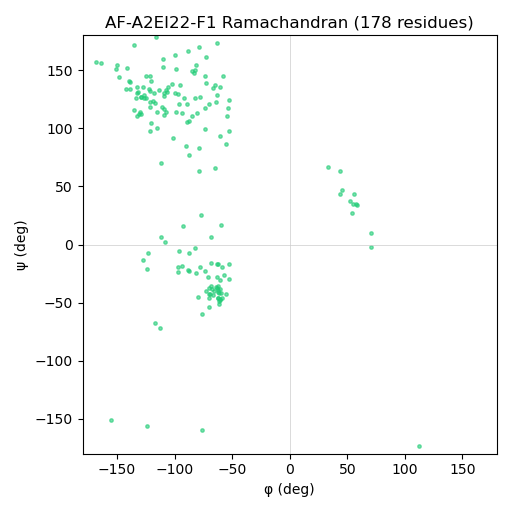00 86.75 122 SER A C 1
ATOM 975 O O . SER A 1 122 ? -17.015 2.844 -7.511 1.00 86.75 122 SER A O 1
ATOM 977 N N . GLY A 1 123 ? -15.699 1.298 -6.525 1.00 85.94 123 GLY A N 1
ATOM 978 C CA . GLY A 1 123 ? -16.764 0.417 -6.057 1.00 85.94 123 GLY A CA 1
ATOM 979 C C . GLY A 1 123 ? -17.387 0.918 -4.754 1.00 85.94 123 GLY A C 1
ATOM 980 O O . GLY A 1 123 ? -17.237 2.088 -4.383 1.00 85.94 123 GLY A O 1
ATOM 981 N N . ASP A 1 124 ? -18.048 0.012 -4.040 1.00 77.69 124 ASP A N 1
ATOM 982 C CA . ASP A 1 124 ? -18.682 0.308 -2.756 1.00 77.69 124 ASP A CA 1
ATOM 983 C C . ASP A 1 124 ? -17.681 0.266 -1.595 1.00 77.69 124 ASP A C 1
ATOM 985 O O . ASP A 1 124 ? -16.704 -0.486 -1.603 1.00 77.69 124 ASP A O 1
ATOM 989 N N . SER A 1 125 ? -17.941 1.067 -0.555 1.00 72.31 125 SER A N 1
ATOM 990 C CA . SER A 1 125 ? -17.163 0.999 0.688 1.00 72.31 125 SER A CA 1
ATOM 991 C C . SER A 1 125 ? -17.286 -0.394 1.309 1.00 72.31 125 SER A C 1
ATOM 993 O O . SER A 1 125 ? -18.392 -0.914 1.464 1.00 72.31 125 SER A O 1
ATOM 995 N N . LEU A 1 126 ? -16.166 -0.961 1.773 1.00 65.31 126 LEU A N 1
ATOM 996 C CA . LEU A 1 126 ? -16.167 -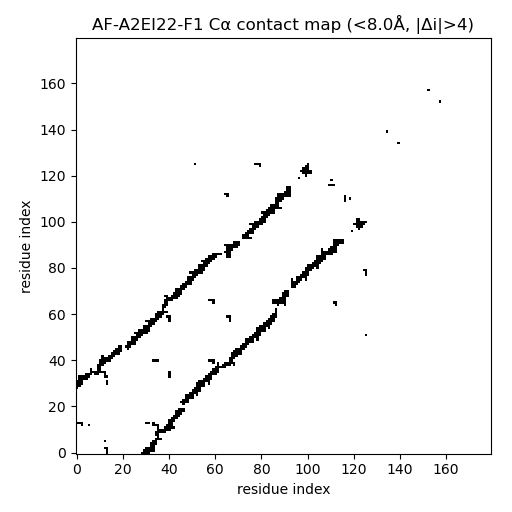2.204 2.557 1.00 65.31 126 LEU A CA 1
ATOM 997 C C . LEU A 1 126 ? -16.794 -2.073 3.959 1.00 65.31 126 LEU A C 1
ATOM 999 O O . LEU A 1 126 ? -16.762 -3.034 4.734 1.00 65.31 126 LEU A O 1
ATOM 1003 N N . ASP A 1 127 ? -17.380 -0.914 4.282 1.00 58.91 127 ASP A N 1
ATOM 1004 C CA . ASP A 1 127 ? -18.003 -0.582 5.571 1.00 58.91 127 ASP A CA 1
ATOM 1005 C C . ASP A 1 127 ? -19.050 -1.599 6.063 1.00 58.91 127 ASP A C 1
ATOM 1007 O O . ASP A 1 127 ? -19.351 -1.617 7.253 1.00 58.91 127 ASP A O 1
ATOM 1011 N N . SER A 1 128 ? -19.587 -2.485 5.215 1.00 47.69 128 SER A N 1
ATOM 1012 C CA . SER A 1 128 ? -20.540 -3.511 5.664 1.00 47.69 128 SER A CA 1
ATOM 1013 C C . SER A 1 128 ? -19.903 -4.715 6.379 1.00 47.69 128 SER A C 1
ATOM 1015 O O . SER A 1 128 ? -20.611 -5.403 7.112 1.00 47.69 128 SER A O 1
ATOM 1017 N N . PHE A 1 129 ? -18.594 -4.972 6.227 1.00 46.38 129 PHE A N 1
ATOM 1018 C CA . PHE A 1 129 ? -17.948 -6.179 6.783 1.00 46.38 129 PHE A CA 1
ATOM 1019 C C . PHE A 1 129 ? -16.710 -5.934 7.655 1.00 46.38 129 PHE A C 1
ATOM 1021 O O . PHE A 1 129 ? -16.276 -6.854 8.345 1.00 46.38 129 PHE A O 1
ATOM 1028 N N . ILE A 1 130 ? -16.122 -4.735 7.654 1.00 49.38 130 ILE A N 1
ATOM 1029 C CA . ILE A 1 130 ? -14.852 -4.469 8.352 1.00 49.38 130 ILE A CA 1
ATOM 1030 C C . ILE A 1 130 ? -15.089 -3.535 9.546 1.00 49.38 130 ILE A C 1
ATOM 1032 O O . ILE A 1 130 ? -14.609 -2.409 9.602 1.00 49.38 130 ILE A O 1
ATOM 1036 N N . SER A 1 131 ? -15.758 -4.050 10.580 1.00 43.88 131 SER A N 1
ATOM 1037 C CA . SER A 1 131 ? -15.746 -3.477 11.938 1.00 43.88 131 SER A CA 1
ATOM 1038 C C . SER A 1 131 ? -14.440 -3.799 12.695 1.00 43.88 131 SER A C 1
ATOM 1040 O O . SER A 1 131 ? -14.429 -3.917 13.921 1.00 43.88 131 SER A O 1
ATOM 1042 N N . HIS A 1 132 ? -13.329 -4.042 11.989 1.00 45.97 132 HIS A N 1
ATOM 1043 C CA . HIS A 1 132 ? -12.108 -4.600 12.589 1.00 45.97 132 HIS A CA 1
ATOM 1044 C C . HIS A 1 132 ? -11.211 -3.566 13.276 1.00 45.97 132 HIS A C 1
ATOM 1046 O O . HIS A 1 132 ? -10.251 -3.936 13.948 1.00 45.97 132 HIS A O 1
ATOM 1052 N N . TYR A 1 133 ? -11.578 -2.288 13.214 1.00 45.84 133 TYR A N 1
ATOM 1053 C CA . TYR A 1 133 ? -11.223 -1.354 14.270 1.00 45.84 133 TYR A CA 1
ATOM 1054 C C . TYR A 1 133 ? -12.451 -1.168 15.149 1.00 45.84 133 TYR A C 1
ATOM 1056 O O . TYR A 1 133 ? -13.266 -0.284 14.908 1.00 45.84 133 TYR A O 1
ATOM 1064 N N . THR A 1 134 ? -12.571 -1.976 16.203 1.00 44.66 134 THR A N 1
ATOM 1065 C CA . THR A 1 134 ? -13.290 -1.504 17.388 1.00 44.66 134 THR A CA 1
ATOM 1066 C C . THR A 1 134 ? -12.527 -0.276 17.889 1.00 44.66 134 THR A C 1
ATOM 1068 O O . THR A 1 134 ? -11.532 -0.355 18.612 1.00 44.66 134 THR A O 1
ATOM 1071 N N . THR A 1 135 ? -12.959 0.903 17.442 1.00 45.59 135 THR A N 1
ATOM 1072 C CA . THR A 1 135 ? -12.544 2.179 18.033 1.00 45.59 135 THR A CA 1
ATOM 1073 C C . THR A 1 135 ? -13.010 2.275 19.480 1.00 45.59 135 THR A C 1
ATOM 1075 O O . THR A 1 135 ? -12.457 3.050 20.248 1.00 45.59 135 THR A O 1
ATOM 1078 N N . ASP A 1 136 ? -13.965 1.432 19.875 1.00 43.47 136 ASP A N 1
ATOM 1079 C CA . ASP A 1 136 ? -14.536 1.352 21.219 1.00 43.47 136 ASP A CA 1
ATOM 1080 C C . ASP A 1 136 ? -13.479 1.043 22.290 1.00 43.47 136 ASP A C 1
ATOM 1082 O O . ASP A 1 136 ? -13.703 1.314 23.470 1.00 43.47 136 ASP A O 1
ATOM 1086 N N . LYS A 1 137 ? -12.312 0.506 21.894 1.00 45.06 137 LYS A N 1
ATOM 1087 C CA . LYS A 1 137 ? -11.162 0.273 22.785 1.00 45.06 137 LYS A CA 1
ATOM 1088 C C . LYS A 1 137 ? -9.857 0.948 22.360 1.00 45.06 137 LYS A C 1
ATOM 1090 O O . LYS A 1 137 ? -8.904 0.935 23.139 1.00 45.06 137 LYS A O 1
ATOM 1095 N N . CYS A 1 138 ? -9.789 1.563 21.179 1.00 42.19 138 CYS A N 1
ATOM 1096 C CA . CYS A 1 138 ? -8.666 2.434 20.843 1.00 42.19 138 CYS A CA 1
ATOM 1097 C C . CYS A 1 138 ? -8.913 3.793 21.486 1.00 42.19 138 CYS A C 1
ATOM 1099 O O . CYS A 1 138 ? -9.822 4.522 21.097 1.00 42.19 138 CYS A O 1
ATOM 1101 N N . SER A 1 139 ? -8.090 4.159 22.469 1.00 43.94 139 SER A N 1
ATOM 1102 C CA . SER A 1 139 ? -8.111 5.514 23.000 1.00 43.94 139 SER A CA 1
ATOM 1103 C C . SER A 1 139 ? -7.936 6.487 21.830 1.00 43.94 139 SER A C 1
ATOM 1105 O O . SER A 1 139 ? -6.915 6.480 21.139 1.00 43.94 139 SER A O 1
ATOM 1107 N N . ALA A 1 140 ? -8.947 7.329 21.602 1.00 41.34 140 ALA A N 1
ATOM 1108 C CA . ALA A 1 140 ? -9.020 8.358 20.557 1.00 41.34 140 ALA A CA 1
ATOM 1109 C C . ALA A 1 140 ? -7.906 9.434 20.642 1.00 41.34 140 ALA A C 1
ATOM 1111 O O . ALA A 1 140 ? -7.999 10.512 20.061 1.00 41.34 140 ALA A O 1
ATOM 1112 N N . THR A 1 141 ? -6.837 9.152 21.381 1.00 41.41 141 THR A N 1
ATOM 1113 C CA . THR A 1 141 ? -5.678 9.993 21.659 1.00 41.41 141 THR A CA 1
ATOM 1114 C C . THR A 1 141 ? -4.781 10.257 20.453 1.00 41.41 141 THR A C 1
ATOM 1116 O O . THR A 1 141 ? -3.997 11.196 20.522 1.00 41.41 141 THR A O 1
ATOM 1119 N N . TYR A 1 142 ? -4.882 9.499 19.355 1.00 42.62 142 TYR A N 1
ATOM 1120 C CA . TYR A 1 142 ? -3.969 9.667 18.212 1.00 42.62 142 TYR A CA 1
ATOM 1121 C C . TYR A 1 142 ? -4.476 10.599 17.102 1.00 42.62 142 TYR A C 1
ATOM 1123 O O . TYR A 1 142 ? -3.663 11.114 16.342 1.00 42.62 142 TYR A O 1
ATOM 1131 N N . PHE A 1 143 ? -5.780 10.891 17.031 1.00 40.22 143 PHE A N 1
ATOM 1132 C CA . PHE A 1 143 ? -6.337 11.726 15.950 1.00 40.22 143 PHE A CA 1
ATOM 1133 C C . PHE A 1 143 ? -6.513 13.205 16.310 1.00 40.22 143 PHE A C 1
ATOM 1135 O O . PHE A 1 143 ? -6.792 14.027 15.443 1.00 40.22 143 PHE A O 1
ATOM 1142 N N . TYR A 1 144 ? -6.266 13.581 17.564 1.00 38.50 144 TYR A N 1
ATOM 1143 C CA . TYR A 1 144 ? -6.263 14.977 17.980 1.00 38.50 144 TYR A CA 1
ATOM 1144 C C . TYR A 1 144 ? -4.977 15.266 18.746 1.00 38.50 144 TYR A C 1
ATOM 1146 O O . TYR A 1 144 ? -4.827 14.831 19.887 1.00 38.50 144 TYR A O 1
ATOM 1154 N N . LYS A 1 145 ? -4.085 16.092 18.176 1.00 39.91 145 LYS A N 1
ATOM 1155 C CA . LYS A 1 145 ? -3.113 16.877 18.959 1.00 39.91 145 LYS A CA 1
ATOM 1156 C C . LYS A 1 145 ? -3.886 17.880 19.826 1.00 39.91 145 LYS A C 1
ATOM 1158 O O . LYS A 1 145 ? -3.821 19.090 19.632 1.00 39.91 145 LYS A O 1
ATOM 1163 N N . LYS A 1 146 ? -4.670 17.391 20.786 1.00 42.16 146 LYS A N 1
ATOM 1164 C CA . LYS A 1 146 ? -5.167 18.224 21.870 1.00 42.16 146 LYS A CA 1
ATOM 1165 C C . LYS A 1 146 ? -3.934 18.513 22.713 1.00 42.16 146 LYS A C 1
ATOM 1167 O O . LYS A 1 146 ? -3.283 17.573 23.155 1.00 42.16 146 LYS A O 1
ATOM 1172 N N . LYS A 1 147 ? -3.576 19.788 22.893 1.00 42.19 147 LYS A N 1
ATOM 1173 C CA . LYS A 1 147 ? -2.585 20.195 23.898 1.00 42.19 147 LYS A CA 1
ATOM 1174 C C . LYS A 1 147 ? -3.034 19.600 25.233 1.00 42.19 147 LYS A C 1
ATOM 1176 O O . LYS A 1 147 ? -3.946 20.125 25.868 1.00 42.19 147 LYS A O 1
ATOM 1181 N N . VAL A 1 148 ? -2.461 18.462 25.614 1.00 46.59 148 VAL A N 1
ATOM 1182 C CA . VAL A 1 148 ? -2.686 17.876 26.927 1.00 46.59 148 VAL A CA 1
ATOM 1183 C C . VAL A 1 148 ? -1.891 18.760 27.866 1.00 46.59 148 VAL A C 1
ATOM 1185 O O . VAL A 1 148 ? -0.672 18.661 27.939 1.00 46.59 148 VAL A O 1
ATOM 1188 N N . SER A 1 149 ? -2.573 19.685 28.540 1.00 53.06 149 SER A N 1
ATOM 1189 C CA . SER A 1 149 ? -2.022 20.263 29.761 1.00 53.06 149 SER A CA 1
ATOM 1190 C C . SER A 1 149 ? -1.647 19.087 30.655 1.00 53.06 149 SER A C 1
ATOM 1192 O O . SER A 1 149 ? -2.517 18.244 30.896 1.00 53.06 149 SER A O 1
ATOM 1194 N N . GLU A 1 150 ? -0.394 19.008 31.094 1.00 46.50 150 GLU A N 1
ATOM 1195 C CA . GLU A 1 150 ? 0.119 17.959 31.975 1.00 46.50 150 GLU A CA 1
ATOM 1196 C C . GLU A 1 150 ? -0.720 17.883 33.255 1.00 46.50 150 GLU A C 1
ATOM 1198 O O . GLU A 1 150 ? -0.449 18.518 34.274 1.00 46.50 150 GLU A O 1
ATOM 1203 N N . LYS A 1 151 ? -1.807 17.117 33.207 1.00 56.44 151 LYS A N 1
ATOM 1204 C CA . LYS A 1 151 ? -2.643 16.874 34.367 1.00 56.44 151 LYS A CA 1
ATOM 1205 C C . LYS A 1 151 ? -2.055 15.647 35.037 1.00 56.44 151 LYS A C 1
ATOM 1207 O O . LYS A 1 151 ? -2.202 14.53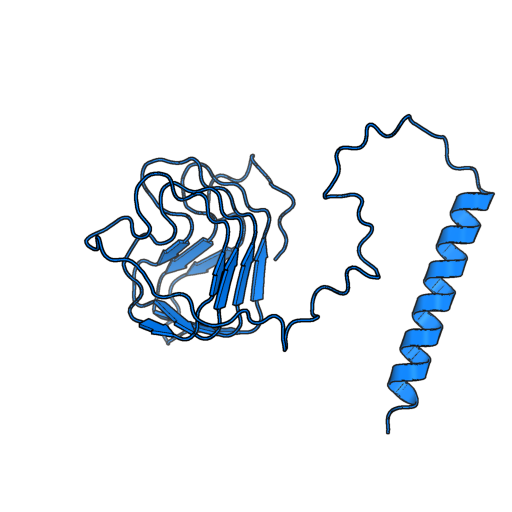6 34.533 1.00 56.44 151 LYS A O 1
ATOM 1212 N N . LYS A 1 152 ? -1.359 15.856 36.157 1.00 55.34 152 LYS A N 1
ATOM 1213 C CA . LYS A 1 152 ? -0.866 14.762 37.003 1.00 55.34 152 LYS A CA 1
ATOM 1214 C C . LYS A 1 152 ? -2.045 13.862 37.376 1.00 55.34 152 LYS A C 1
ATOM 1216 O O . LYS A 1 152 ? -2.933 14.279 38.123 1.00 55.34 152 LYS A O 1
ATOM 1221 N N . LEU A 1 153 ? -2.053 12.651 36.824 1.00 60.75 153 LEU A N 1
ATOM 1222 C CA . LEU A 1 153 ? -3.032 11.622 37.154 1.00 60.75 153 LEU A CA 1
ATOM 1223 C C . LEU A 1 153 ? -2.871 11.255 38.627 1.00 60.75 153 LEU A C 1
ATOM 1225 O O . LEU A 1 153 ? -1.766 10.972 39.093 1.00 60.75 153 LEU A O 1
ATOM 1229 N N . LYS A 1 154 ? -3.972 11.278 39.377 1.00 76.50 154 LYS A N 1
ATOM 1230 C CA . LYS A 1 154 ? -3.963 10.834 40.769 1.00 76.50 154 LYS A CA 1
ATOM 1231 C C . LYS A 1 154 ? -4.073 9.313 40.787 1.00 76.50 154 LYS A C 1
ATOM 1233 O O . LYS A 1 154 ? -4.675 8.704 39.909 1.00 76.50 154 LYS A O 1
ATOM 1238 N N . MET A 1 155 ? -3.568 8.681 41.844 1.00 70.81 155 MET A N 1
ATOM 1239 C CA . MET A 1 155 ? -3.635 7.221 42.023 1.00 70.81 155 MET A CA 1
ATOM 1240 C C . MET A 1 155 ? -5.067 6.655 41.895 1.00 70.81 155 MET A C 1
ATOM 1242 O O . MET A 1 155 ? -5.263 5.529 41.445 1.00 70.81 155 MET A O 1
ATOM 1246 N N . LYS A 1 156 ? -6.087 7.446 42.251 1.00 66.50 156 LYS A N 1
ATOM 1247 C CA . LYS A 1 156 ? -7.503 7.085 42.076 1.00 66.50 156 LYS A CA 1
ATOM 1248 C C . LYS A 1 156 ? -7.895 6.934 40.600 1.00 66.50 156 LYS A C 1
ATOM 1250 O O . LYS A 1 156 ? -8.657 6.031 40.271 1.00 66.50 156 LYS A O 1
ATOM 1255 N N . ASP A 1 157 ? -7.344 7.770 39.727 1.00 62.09 157 ASP A N 1
ATOM 1256 C CA . ASP A 1 157 ? -7.605 7.729 38.287 1.00 62.09 157 ASP A CA 1
ATOM 1257 C C . ASP A 1 157 ? -6.981 6.467 37.676 1.00 62.09 157 ASP A C 1
ATOM 1259 O O . ASP A 1 157 ? -7.642 5.748 36.932 1.00 62.09 157 ASP A O 1
ATOM 1263 N N . VAL A 1 158 ? -5.753 6.126 38.091 1.00 66.88 158 VAL A N 1
ATOM 1264 C CA . VAL A 1 158 ? -5.062 4.888 37.684 1.00 66.88 158 VAL A CA 1
ATOM 1265 C C . VAL A 1 158 ? -5.848 3.649 38.117 1.00 66.88 158 VAL A C 1
ATOM 1267 O O . VAL A 1 158 ? -6.095 2.761 37.303 1.00 66.88 158 VAL A O 1
ATOM 1270 N N . LYS A 1 159 ? -6.312 3.602 39.374 1.00 63.03 159 LYS A N 1
ATOM 1271 C CA . LYS A 1 159 ? -7.134 2.488 39.879 1.00 63.03 159 LYS A CA 1
ATOM 1272 C C . LYS A 1 159 ? -8.434 2.324 39.092 1.00 63.03 159 LYS A C 1
ATOM 1274 O O . LYS A 1 159 ? -8.800 1.200 38.761 1.00 63.03 159 LYS A O 1
ATOM 1279 N N . ASN A 1 160 ? -9.101 3.426 38.754 1.00 64.31 160 ASN A N 1
ATOM 1280 C CA . ASN A 1 160 ? -10.332 3.389 37.966 1.00 64.31 160 ASN A CA 1
ATOM 1281 C C . ASN A 1 160 ? -10.092 2.884 36.537 1.00 64.31 160 ASN A C 1
ATOM 1283 O O . ASN A 1 160 ? -10.888 2.094 36.034 1.00 64.31 160 ASN A O 1
ATOM 1287 N N . ILE A 1 161 ? -8.988 3.293 35.901 1.00 63.88 161 ILE A N 1
ATOM 1288 C CA . ILE A 1 161 ? -8.603 2.802 34.570 1.00 63.88 161 ILE A CA 1
ATOM 1289 C C . ILE A 1 161 ? -8.371 1.289 34.616 1.00 63.88 161 ILE A C 1
ATOM 1291 O O . ILE A 1 161 ? -8.989 0.557 33.848 1.00 63.88 161 ILE A O 1
ATOM 1295 N N . VAL A 1 162 ? -7.550 0.811 35.556 1.00 65.25 162 VAL A N 1
ATOM 1296 C CA . VAL A 1 162 ? -7.250 -0.622 35.707 1.00 65.25 162 VAL A CA 1
ATOM 1297 C C . VAL A 1 162 ? -8.527 -1.428 35.959 1.00 65.25 162 VAL A C 1
ATOM 1299 O O . VAL A 1 162 ? -8.766 -2.431 35.289 1.00 65.25 162 VAL A O 1
ATOM 1302 N N . HIS A 1 163 ? -9.394 -0.966 36.863 1.00 59.78 163 HIS A N 1
ATOM 1303 C CA . HIS A 1 163 ? -10.651 -1.648 37.192 1.00 59.78 163 HIS A CA 1
ATOM 1304 C C . HIS A 1 163 ? -11.600 -1.754 35.994 1.00 59.78 163 HIS A C 1
ATOM 1306 O O . HIS A 1 163 ? -12.209 -2.800 35.762 1.00 59.78 163 HIS A O 1
ATOM 1312 N N . ASN A 1 164 ? -11.703 -0.688 35.199 1.00 56.53 164 ASN A N 1
ATOM 1313 C CA . ASN A 1 164 ? -12.540 -0.673 34.002 1.00 56.53 164 ASN A CA 1
ATOM 1314 C C . ASN A 1 164 ? -11.976 -1.574 32.895 1.00 56.53 164 ASN A C 1
ATOM 1316 O O . ASN A 1 164 ? -12.748 -2.272 32.235 1.00 56.53 164 ASN A O 1
ATOM 1320 N N . VAL A 1 165 ? -10.650 -1.631 32.728 1.00 60.12 165 VAL A N 1
ATOM 1321 C CA . VAL A 1 165 ? -9.990 -2.557 31.789 1.00 60.12 165 VAL A CA 1
ATOM 1322 C C . VAL A 1 165 ? -10.272 -4.011 32.178 1.00 60.12 165 VAL A C 1
ATOM 1324 O O . VAL A 1 165 ? -10.696 -4.797 31.330 1.00 60.12 165 VAL A O 1
ATOM 1327 N N . PHE A 1 166 ? -10.138 -4.356 33.463 1.00 59.53 166 PHE A N 1
ATOM 1328 C CA . PHE A 1 166 ? -10.430 -5.704 33.963 1.00 59.53 166 PHE A CA 1
ATOM 1329 C C . PHE A 1 166 ? -11.897 -6.105 33.772 1.00 59.53 166 PHE A C 1
ATOM 1331 O O . PHE A 1 166 ? -12.172 -7.195 33.269 1.00 59.53 166 PHE A O 1
ATOM 1338 N N . LYS A 1 167 ? -12.848 -5.222 34.102 1.00 52.88 167 LYS A N 1
ATOM 1339 C CA . LYS A 1 167 ? -14.282 -5.485 33.886 1.00 52.88 167 LYS A CA 1
ATOM 1340 C C . LYS A 1 167 ? -14.624 -5.687 32.414 1.00 52.88 167 LYS A C 1
ATOM 1342 O O . LYS A 1 167 ? -15.388 -6.586 32.078 1.00 52.88 167 LYS A O 1
ATOM 1347 N N . THR A 1 168 ? -14.041 -4.873 31.541 1.00 55.34 168 THR A N 1
ATOM 1348 C CA . THR A 1 168 ? -14.280 -4.969 30.098 1.00 55.34 168 THR A CA 1
ATOM 1349 C C . THR A 1 168 ? -13.702 -6.265 29.529 1.00 55.34 168 THR A C 1
ATOM 1351 O O . THR A 1 168 ? -14.325 -6.882 28.670 1.00 55.34 168 THR A O 1
ATOM 1354 N N . SER A 1 169 ? -12.533 -6.699 30.013 1.00 58.94 169 SER A N 1
ATOM 1355 C CA . SER A 1 169 ? -11.943 -7.991 29.644 1.00 58.94 169 SER A CA 1
ATOM 1356 C C . SER A 1 169 ? -12.857 -9.149 30.053 1.00 58.94 169 SER A C 1
ATOM 1358 O O . SER A 1 169 ? -13.220 -9.969 29.218 1.00 58.94 169 SER A O 1
ATOM 1360 N N . PHE A 1 170 ? -13.339 -9.142 31.300 1.00 52.31 170 PHE A N 1
ATOM 1361 C CA . PHE A 1 170 ? -14.224 -10.181 31.826 1.00 52.31 170 PHE A CA 1
ATOM 1362 C C . PHE A 1 170 ? -15.549 -10.293 31.056 1.00 52.31 170 PHE A C 1
ATOM 1364 O O . PHE A 1 170 ? -15.926 -11.389 30.657 1.00 52.31 170 PHE A O 1
ATOM 1371 N N . VAL A 1 171 ? -16.237 -9.177 30.787 1.00 54.84 171 VAL A N 1
ATOM 1372 C CA . VAL A 1 171 ? -17.507 -9.192 30.032 1.00 54.84 171 VAL A CA 1
ATOM 1373 C C . VAL A 1 171 ? -17.309 -9.722 28.610 1.00 54.84 171 VAL A C 1
ATOM 1375 O O . VAL A 1 171 ? -18.125 -10.501 28.125 1.00 54.84 171 VAL A O 1
ATOM 1378 N N . VAL A 1 172 ? -16.204 -9.354 27.954 1.00 53.00 172 VAL A N 1
ATOM 1379 C CA . VAL A 1 172 ? -15.875 -9.882 26.623 1.00 53.00 172 VAL A CA 1
ATOM 1380 C C . VAL A 1 172 ? -15.573 -11.382 26.682 1.00 53.00 172 VAL A C 1
ATOM 1382 O O . VAL A 1 172 ? -16.093 -12.128 25.858 1.00 53.00 172 VAL A O 1
ATOM 1385 N N . SER A 1 173 ? -14.810 -11.851 27.672 1.00 46.28 173 SER A N 1
ATOM 1386 C CA . SER A 1 173 ? -14.521 -13.280 27.854 1.00 46.28 173 SER A CA 1
ATOM 1387 C C . SER A 1 173 ? -15.772 -14.116 28.147 1.00 46.28 173 SER A C 1
ATOM 1389 O O . SER A 1 173 ? -15.882 -15.237 27.657 1.00 46.28 173 SER A O 1
ATOM 1391 N N . VAL A 1 174 ? -16.724 -13.575 28.913 1.00 47.09 174 VAL A N 1
ATOM 1392 C CA . VAL A 1 174 ? -17.989 -14.253 29.235 1.00 47.09 174 VAL A CA 1
ATOM 1393 C C . VAL A 1 174 ? -18.922 -14.302 28.022 1.00 47.09 174 VAL A C 1
ATOM 1395 O O . VAL A 1 174 ? -19.518 -15.342 27.769 1.00 47.09 174 VAL A O 1
ATOM 1398 N N . ASN A 1 175 ? -19.002 -13.235 27.222 1.00 46.38 175 ASN A N 1
ATOM 1399 C CA . ASN A 1 175 ? -19.851 -13.223 26.024 1.00 46.38 175 ASN A CA 1
ATOM 1400 C C . ASN A 1 175 ? -19.315 -14.112 24.888 1.00 46.38 175 ASN A C 1
ATOM 1402 O O . ASN A 1 175 ? -20.096 -14.645 24.102 1.00 46.38 175 ASN A O 1
ATOM 1406 N N . ILE A 1 176 ? -17.994 -14.316 24.811 1.00 43.16 176 ILE A N 1
ATOM 1407 C CA . ILE A 1 176 ? -17.396 -15.290 23.884 1.00 43.16 176 ILE A CA 1
ATOM 1408 C C . ILE A 1 176 ? -17.739 -16.727 24.306 1.00 43.16 176 ILE A C 1
ATOM 1410 O O . ILE A 1 176 ? -17.958 -17.572 23.443 1.00 43.16 176 ILE A O 1
ATOM 1414 N N . SER A 1 177 ? -17.809 -17.025 25.610 1.00 40.34 177 SER A N 1
ATOM 1415 C CA . SER A 1 177 ? -18.078 -18.391 26.083 1.00 40.34 177 SER A CA 1
ATOM 1416 C C . SER A 1 177 ? -19.561 -18.776 26.078 1.00 40.34 177 SER A C 1
ATOM 1418 O O . SER A 1 177 ? -19.871 -19.964 25.986 1.00 40.34 177 SER A O 1
ATOM 1420 N N . SER A 1 178 ? -20.470 -17.799 26.152 1.00 42.56 178 SER A N 1
ATOM 1421 C CA . SER A 1 178 ? -21.923 -18.016 26.153 1.00 42.56 178 SER A CA 1
ATOM 1422 C C . SER A 1 178 ? -22.556 -18.071 24.759 1.00 42.56 178 SER A C 1
ATOM 1424 O O . SER A 1 178 ? -23.729 -18.418 24.643 1.00 42.56 178 SER A O 1
ATOM 1426 N N . SER A 1 179 ? -21.792 -17.772 23.707 1.00 38.62 179 SER A N 1
ATOM 1427 C CA . SER A 1 179 ? -22.223 -17.896 22.312 1.00 38.62 179 SER A CA 1
ATOM 1428 C C . SER A 1 179 ? -21.935 -19.317 21.801 1.00 38.62 179 SER A C 1
ATOM 1430 O O . SER A 1 179 ? -20.937 -19.544 21.117 1.00 38.62 179 SER A O 1
ATOM 1432 N N . LYS A 1 180 ? -22.772 -20.285 22.184 1.00 36.72 180 LYS A N 1
ATOM 1433 C CA . LYS A 1 180 ? -22.831 -21.635 21.599 1.00 36.72 180 LYS A CA 1
ATOM 1434 C C . LYS A 1 180 ? -24.235 -21.926 21.100 1.00 36.72 180 LYS A C 1
ATOM 1436 O O . LYS A 1 180 ? -25.183 -21.575 21.834 1.00 36.72 180 LYS A O 1
#

Foldseek 3Di:
DADLAPQVDAEQQQDEDADDPDEAEAEQEERENYEHAHYAVHYYEDHYEYENYEYYQHEYNYDPAWNYEYPYAYEYENYEYENYEICEHYAADHPYYYQYAYYNYNHPHAHYNPDDRDDDDHHDHPVVPCPVPPVVPVDPVSPDPPVPPPDPDDPVNVVVVVVVVVVVVVVVVVVVVPPD

Secondary structure (DSSP, 8-state):
-B----TT--S-SSEEEE--SS-EEEES-EEES-EESSS-SEEEES-EEEES-EEES-EE--SSS-SEEESS-EEEES-EEES-EES-SBSS--SEEES-EEES-EESS-SBSSS----------GGGT-----TTTS-GGGS-----------HHHHHHHHHHHHHHHHHHHHHHHH--

Solvent-accessible surface area (backbone atoms only — not comparable to full-atom values): 9738 Å² total; per-residue (Å²): 79,79,36,87,50,49,72,86,36,39,57,27,51,54,42,72,49,79,62,54,98,54,75,44,76,48,66,72,46,42,41,25,33,21,22,14,49,56,39,15,21,30,35,36,39,39,36,35,42,38,32,50,27,36,39,35,45,31,30,21,76,32,86,86,49,12,30,30,37,41,83,48,52,34,33,38,32,48,25,38,41,33,47,27,41,23,42,8,54,23,26,40,68,59,77,41,78,40,56,28,19,70,44,76,55,49,61,77,74,40,60,28,60,43,99,46,88,75,84,79,81,61,41,61,71,66,76,88,78,62,72,80,70,61,57,91,75,48,74,74,67,81,86,49,92,62,85,72,72,90,69,81,77,49,73,69,55,55,52,51,51,53,53,52,52,51,52,53,50,49,55,53,57,51,57,62,70,68,69,120

Mean predicted aligned error: 13.56 Å